Protein AF-A0A7W2D9T5-F1 (afdb_monomer_lite)

Secondary structure (DSSP, 8-state):
-----------B--HHHHHHHHHHHHHHHTT-HHHHTTTTTTT--HHHHHHHHTS--SB--HHHHHHHH-SSHHHHHHHHHHHHHHS---EEEEEES-EEEPTT-EEEESEEEEEES-EEEPTT-EEEEEEEEEESSEEEEPSS--EEEEEEEE-SEEEESSEEEESSEEEEEEEEEE-STT--EEEEEEEEEEEE-TTS--EEEEEEEEEEE-SS-HHHHHHHHT--TT-S-HHHHHHHHHTT-S---

Sequence (249 aa):
MDSLLWQWTDFPLETQRVKDAYDRTRATLVGDPLFIQDATDFGVTVEELDRRMGQPPARLDGGASWDWLDGPDQYRWAALQVLVDAYPPTDRYGLAGRVVVPGDSVRVVGADVRVYGDLVLEEQAVLFVLGGLKVTGALVGRPGYSMVAAREIECGDGATGGEVLALGGIRCPGTFYFGHNDHSARAASYDGGVLVDFERGNVFGRVDVRERVTDWDFAAAARVLGLPDDEGDLLGTYTAKLLGEGDEA

Structure (mmCIF, N/CA/C/O backbone):
data_AF-A0A7W2D9T5-F1
#
_entry.id   AF-A0A7W2D9T5-F1
#
loop_
_atom_site.group_PDB
_atom_site.id
_atom_site.type_symbol
_atom_site.label_atom_id
_atom_site.label_alt_id
_atom_site.label_comp_id
_atom_site.label_asym_id
_atom_site.label_entity_id
_atom_site.label_seq_id
_atom_site.pdbx_PDB_ins_code
_atom_site.Cartn_x
_atom_site.Cartn_y
_atom_site.Cartn_z
_atom_site.occupancy
_atom_site.B_iso_or_equiv
_atom_site.auth_seq_id
_atom_site.auth_comp_id
_atom_site.auth_asym_id
_atom_site.auth_atom_id
_atom_site.pdbx_PDB_model_num
ATOM 1 N N . MET A 1 1 ? -17.150 -14.058 -20.968 1.00 40.03 1 MET A N 1
ATOM 2 C CA . MET A 1 1 ? -16.660 -14.415 -19.625 1.00 40.03 1 MET A CA 1
ATOM 3 C C . MET A 1 1 ? -17.082 -13.256 -18.762 1.00 40.03 1 MET A C 1
ATOM 5 O O . MET A 1 1 ? -16.525 -12.181 -18.937 1.00 40.03 1 MET A O 1
ATOM 9 N N . ASP A 1 2 ? -18.161 -13.422 -18.004 1.00 31.91 2 ASP A N 1
ATOM 10 C CA . ASP A 1 2 ? -18.680 -12.344 -17.169 1.00 31.91 2 ASP A CA 1
ATOM 11 C C . ASP A 1 2 ? -17.573 -11.955 -16.197 1.00 31.91 2 ASP A C 1
ATOM 13 O O . ASP A 1 2 ? -17.116 -12.782 -15.402 1.00 31.91 2 ASP A O 1
ATOM 17 N N . SER A 1 3 ? -17.067 -10.729 -16.333 1.00 39.09 3 SER A N 1
ATOM 18 C CA . SER A 1 3 ? -16.221 -10.144 -15.314 1.00 39.09 3 SER A CA 1
ATOM 19 C C . SER A 1 3 ? -17.039 -10.209 -14.034 1.00 39.09 3 SER A C 1
ATOM 21 O O . SER A 1 3 ? -18.118 -9.623 -13.938 1.00 39.09 3 SER A O 1
ATOM 23 N N . LEU A 1 4 ? -16.556 -10.971 -13.054 1.00 42.91 4 LEU A N 1
ATOM 24 C CA . LEU A 1 4 ? -16.949 -10.779 -11.668 1.00 42.91 4 LEU A CA 1
ATOM 25 C C . LEU A 1 4 ? -16.459 -9.378 -11.303 1.00 42.91 4 LEU A C 1
ATOM 27 O O . LEU A 1 4 ? -15.380 -9.194 -10.748 1.00 42.91 4 LEU A O 1
ATOM 31 N N . LEU A 1 5 ? -17.232 -8.381 -11.736 1.00 55.00 5 LEU A N 1
ATOM 32 C CA . LEU A 1 5 ? -17.199 -7.030 -11.237 1.00 55.00 5 LEU A CA 1
ATOM 33 C C . LEU A 1 5 ? -17.362 -7.204 -9.739 1.00 55.00 5 LEU A C 1
ATOM 35 O O . LEU A 1 5 ? -18.393 -7.690 -9.272 1.00 55.00 5 LEU A O 1
ATOM 39 N N . TRP A 1 6 ? -16.287 -6.912 -9.019 1.00 60.94 6 TRP A N 1
ATOM 40 C CA . TRP A 1 6 ? -16.307 -6.672 -7.592 1.00 60.94 6 TRP A CA 1
ATOM 41 C C . TRP A 1 6 ? -17.669 -6.119 -7.176 1.00 60.94 6 TRP A C 1
ATOM 43 O O . TRP A 1 6 ? -18.131 -5.109 -7.716 1.00 60.94 6 TRP A O 1
ATOM 53 N N . GLN A 1 7 ? -18.329 -6.781 -6.233 1.00 55.31 7 GLN A N 1
ATOM 54 C CA . GLN A 1 7 ? -19.487 -6.179 -5.594 1.00 55.31 7 GLN A CA 1
ATOM 55 C C . GLN A 1 7 ? -18.952 -5.109 -4.648 1.00 55.31 7 GLN A C 1
ATOM 57 O O . GLN A 1 7 ? -18.672 -5.360 -3.481 1.00 55.31 7 GLN A O 1
ATOM 62 N N . TRP A 1 8 ? -18.706 -3.931 -5.219 1.00 65.88 8 TRP A N 1
ATOM 63 C CA . TRP A 1 8 ? -18.254 -2.749 -4.512 1.00 65.88 8 TRP A CA 1
ATOM 64 C C . TRP A 1 8 ? -19.394 -2.274 -3.619 1.00 65.88 8 TRP A C 1
ATOM 66 O O . TRP A 1 8 ? -20.343 -1.644 -4.083 1.00 65.88 8 TRP A O 1
ATOM 76 N N . THR A 1 9 ? -19.332 -2.621 -2.345 1.00 58.47 9 THR A N 1
ATOM 77 C CA . THR A 1 9 ? -20.209 -2.038 -1.337 1.00 58.47 9 THR A CA 1
ATOM 78 C C . THR A 1 9 ? -19.476 -0.904 -0.648 1.00 58.47 9 THR A C 1
ATOM 80 O O . THR A 1 9 ? -18.276 -1.013 -0.387 1.00 58.47 9 THR A O 1
ATOM 83 N N . ASP A 1 10 ? -20.203 0.156 -0.306 1.00 71.69 10 ASP A N 1
ATOM 84 C CA . ASP A 1 10 ? -19.730 1.119 0.683 1.00 71.69 10 ASP A CA 1
ATOM 85 C C . ASP A 1 10 ? -19.284 0.348 1.932 1.00 71.69 10 ASP A C 1
ATOM 87 O O . ASP A 1 10 ? -19.999 -0.543 2.397 1.00 71.69 10 ASP A O 1
ATOM 91 N N . PHE A 1 11 ? -18.093 0.650 2.452 1.00 84.25 11 PHE A N 1
ATOM 92 C CA . PHE A 1 11 ? -17.581 0.036 3.674 1.00 84.25 11 PHE A CA 1
ATOM 93 C C . PHE A 1 11 ? -17.892 0.966 4.855 1.00 84.25 11 PHE A C 1
ATOM 95 O O . PHE A 1 11 ? -17.152 1.932 5.082 1.00 84.25 11 PHE A O 1
ATOM 102 N N . PRO A 1 12 ? -19.013 0.760 5.573 1.00 89.19 12 PRO A N 1
ATOM 103 C CA . PRO A 1 12 ? -19.360 1.607 6.702 1.00 89.19 12 PRO A CA 1
ATOM 104 C C . PRO A 1 12 ? -18.350 1.407 7.830 1.00 89.19 12 PRO A C 1
ATOM 106 O O . PRO A 1 12 ? -17.994 0.279 8.171 1.00 89.19 12 PRO A O 1
ATOM 109 N N . LEU A 1 13 ? -17.928 2.511 8.443 1.00 91.75 13 LEU A N 1
ATOM 110 C CA . LEU A 1 13 ? -17.134 2.469 9.660 1.00 91.75 13 LEU A CA 1
ATOM 111 C C . LEU A 1 13 ? -18.031 2.698 10.875 1.00 91.75 13 LEU A C 1
ATOM 113 O O . LEU A 1 13 ? -18.611 3.766 11.070 1.00 91.75 13 LEU A O 1
ATOM 117 N N . GLU A 1 14 ? -18.094 1.699 11.745 1.00 94.88 14 GLU A N 1
ATOM 118 C CA . GLU A 1 14 ? -18.645 1.836 13.085 1.00 94.88 14 GLU A CA 1
ATOM 119 C C . GLU A 1 14 ? -17.649 2.597 13.974 1.00 94.88 14 GLU A C 1
ATOM 121 O O . GLU A 1 14 ? -16.645 2.045 14.427 1.00 94.88 14 GLU A O 1
ATOM 126 N N . THR A 1 15 ? -17.934 3.874 14.248 1.00 94.75 15 THR A N 1
ATOM 127 C CA . THR A 1 15 ? -17.056 4.764 15.029 1.00 94.75 15 THR A CA 1
ATOM 128 C C . THR A 1 15 ? -16.599 4.144 16.349 1.00 94.75 15 THR A C 1
ATOM 130 O O . THR A 1 15 ? -15.418 4.220 16.678 1.00 94.75 15 THR A O 1
ATOM 133 N N . GLN A 1 16 ? -17.509 3.522 17.108 1.00 96.62 16 GLN A N 1
ATOM 134 C CA . GLN A 1 16 ? -17.154 2.918 18.395 1.00 96.62 16 GLN A CA 1
ATOM 135 C C . GLN A 1 16 ? -16.208 1.728 18.217 1.00 96.62 16 GLN A C 1
ATOM 137 O O . GLN A 1 16 ? -15.234 1.607 18.946 1.00 96.62 16 GLN A O 1
ATOM 142 N N . ARG A 1 17 ? -16.442 0.901 17.197 1.00 97.50 17 ARG A N 1
ATOM 143 C CA . ARG A 1 17 ? -15.614 -0.268 16.899 1.00 97.50 17 ARG A CA 1
ATOM 144 C C . ARG A 1 17 ? -14.177 0.119 16.548 1.00 97.50 17 ARG A C 1
ATOM 146 O O . ARG A 1 17 ? -13.244 -0.538 17.002 1.00 97.50 17 ARG A O 1
ATOM 153 N N . VAL A 1 18 ? -14.003 1.193 15.773 1.00 97.38 18 VAL A N 1
ATOM 154 C CA . VAL A 1 18 ? -12.680 1.743 15.428 1.00 97.38 18 VAL A CA 1
ATOM 155 C C . VAL A 1 18 ? -11.982 2.313 16.666 1.00 97.38 18 VAL A C 1
ATOM 157 O O . VAL A 1 18 ? -10.803 2.044 16.868 1.00 97.38 18 VAL A O 1
ATOM 160 N N . LYS A 1 19 ? -12.706 3.031 17.535 1.00 97.62 19 LYS A N 1
ATOM 161 C CA . LYS A 1 19 ? -12.158 3.539 18.807 1.00 97.62 19 LYS A CA 1
ATOM 162 C C . LYS A 1 19 ? -11.706 2.415 19.731 1.00 97.62 19 LYS A C 1
ATOM 164 O O . LYS A 1 19 ? -10.578 2.441 20.204 1.00 97.62 19 LYS A O 1
ATOM 169 N N . ASP A 1 20 ? -12.544 1.398 19.915 1.00 98.25 20 ASP A N 1
ATOM 170 C CA . ASP A 1 20 ? -12.211 0.246 20.754 1.00 98.25 20 ASP A CA 1
ATOM 171 C C . ASP A 1 20 ? -10.978 -0.500 20.211 1.00 98.25 20 ASP A C 1
ATOM 173 O O . ASP A 1 20 ? -10.169 -1.011 20.985 1.00 98.25 20 ASP A O 1
ATOM 177 N N . ALA A 1 21 ? -10.827 -0.583 18.883 1.00 98.31 21 ALA A N 1
ATOM 178 C CA . ALA A 1 21 ? -9.644 -1.155 18.236 1.00 98.31 21 ALA A CA 1
ATOM 179 C C . ALA A 1 21 ? -8.396 -0.288 18.421 1.00 98.31 21 ALA A C 1
ATOM 181 O O . ALA A 1 21 ? -7.308 -0.809 18.686 1.00 98.31 21 ALA A O 1
ATOM 182 N N . TYR A 1 22 ? -8.544 1.034 18.343 1.00 98.31 22 TYR A N 1
ATOM 183 C CA . TYR A 1 22 ? -7.451 1.946 18.638 1.00 98.31 22 TYR A CA 1
ATOM 184 C C . TYR A 1 22 ? -6.989 1.810 20.088 1.00 98.31 22 TYR A C 1
ATOM 186 O O . TYR A 1 22 ? -5.804 1.609 20.320 1.00 98.31 22 TYR A O 1
ATOM 194 N N . ASP A 1 23 ? -7.905 1.787 21.056 1.00 98.12 23 ASP A N 1
ATOM 195 C CA . ASP A 1 23 ? -7.563 1.619 22.473 1.00 98.12 23 ASP A CA 1
ATOM 196 C C . ASP A 1 23 ? -6.773 0.324 22.735 1.00 98.12 23 ASP A C 1
ATOM 198 O O . ASP A 1 23 ? -5.835 0.314 23.538 1.00 98.12 23 ASP A O 1
ATOM 202 N N . ARG A 1 24 ? -7.096 -0.765 22.018 1.00 98.00 24 ARG A N 1
ATOM 203 C CA . ARG A 1 24 ? -6.349 -2.034 22.091 1.00 98.00 24 ARG A CA 1
ATOM 204 C C . ARG A 1 24 ? -4.955 -1.955 21.471 1.00 98.00 24 ARG A C 1
ATOM 206 O O . ARG A 1 24 ? -4.022 -2.553 22.002 1.00 98.00 24 ARG A O 1
ATOM 213 N N . THR A 1 25 ? -4.815 -1.263 20.343 1.00 97.25 25 THR A N 1
ATOM 214 C CA . THR A 1 25 ? -3.588 -1.274 19.524 1.00 97.25 25 THR A CA 1
ATOM 215 C C . THR A 1 25 ? -2.640 -0.117 19.823 1.00 97.25 25 THR A C 1
ATOM 217 O O . THR A 1 25 ? -1.445 -0.223 19.546 1.00 97.25 25 THR A O 1
ATOM 220 N N . ARG A 1 26 ? -3.128 0.964 20.442 1.00 97.31 26 ARG A N 1
ATOM 221 C CA . ARG A 1 26 ? -2.398 2.218 20.664 1.00 97.31 26 ARG A CA 1
ATOM 222 C C . ARG A 1 26 ? -1.041 2.010 21.319 1.00 97.31 26 ARG A C 1
ATOM 224 O O . ARG A 1 26 ? -0.058 2.573 20.855 1.00 97.31 26 ARG A O 1
ATOM 231 N N . ALA A 1 27 ? -0.976 1.221 22.392 1.00 96.31 27 ALA A N 1
ATOM 232 C CA . ALA A 1 27 ? 0.271 1.003 23.126 1.00 96.31 27 ALA A CA 1
ATOM 233 C C . ALA A 1 27 ? 1.352 0.339 22.256 1.00 96.31 27 ALA A C 1
ATOM 235 O O . ALA A 1 27 ? 2.528 0.665 22.390 1.00 96.31 27 ALA A O 1
ATOM 236 N N . THR A 1 28 ? 0.948 -0.559 21.355 1.00 95.12 28 THR A N 1
ATOM 237 C CA . THR A 1 28 ? 1.845 -1.176 20.375 1.00 95.12 28 THR A CA 1
ATOM 238 C C . THR A 1 28 ? 2.218 -0.182 19.281 1.00 95.12 28 THR A C 1
ATOM 240 O O . THR A 1 28 ? 3.400 -0.023 19.012 1.00 95.12 28 THR A O 1
ATOM 243 N N . LEU A 1 29 ? 1.240 0.538 18.719 1.00 95.06 29 LEU A N 1
ATOM 244 C CA . LEU A 1 29 ? 1.443 1.521 17.648 1.00 95.06 29 LEU A CA 1
ATOM 245 C C . LEU A 1 29 ? 2.476 2.592 18.008 1.00 95.06 29 LEU A C 1
ATOM 247 O O . LEU A 1 29 ? 3.418 2.819 17.259 1.00 95.06 29 LEU A O 1
ATOM 251 N N . VAL A 1 30 ? 2.339 3.227 19.175 1.00 95.62 30 VAL A N 1
ATOM 252 C CA . VAL A 1 30 ? 3.233 4.332 19.577 1.00 95.62 30 VAL A CA 1
ATOM 253 C C . VAL A 1 30 ? 4.645 3.872 19.948 1.00 95.62 30 VAL A C 1
ATOM 255 O O . VAL A 1 30 ? 5.524 4.706 20.144 1.00 95.62 30 VAL A O 1
ATOM 258 N N . GLY A 1 31 ? 4.856 2.563 20.095 1.00 94.38 31 GLY A N 1
ATOM 259 C CA . GLY A 1 31 ? 6.169 1.959 20.309 1.00 94.38 31 GLY A CA 1
ATOM 260 C C . GLY A 1 31 ? 6.722 1.250 19.074 1.00 94.38 31 GLY A C 1
ATOM 261 O O . GLY A 1 31 ? 7.838 0.735 19.142 1.00 94.38 31 GLY A O 1
ATOM 262 N N . ASP A 1 32 ? 5.962 1.186 17.978 1.00 94.81 32 ASP A N 1
ATOM 263 C CA . ASP A 1 32 ? 6.359 0.452 16.783 1.00 94.81 32 ASP A CA 1
ATOM 264 C C . ASP A 1 32 ? 7.430 1.238 16.012 1.00 94.81 32 ASP A C 1
ATOM 266 O O . ASP A 1 32 ? 7.187 2.400 15.668 1.00 94.81 32 ASP A O 1
ATOM 270 N N . PRO A 1 33 ? 8.599 0.639 15.707 1.00 92.94 33 PRO A N 1
ATOM 271 C CA . PRO A 1 33 ? 9.626 1.273 14.886 1.00 92.94 33 PRO A CA 1
ATOM 272 C C . PRO A 1 33 ? 9.095 1.811 13.558 1.00 92.94 33 PRO A C 1
ATOM 274 O O . PRO A 1 33 ? 9.508 2.889 13.150 1.00 92.94 33 PRO A O 1
ATOM 277 N N . LEU A 1 34 ? 8.148 1.124 12.914 1.00 91.88 34 LEU A N 1
ATOM 278 C CA . LEU A 1 34 ? 7.550 1.596 11.669 1.00 91.88 34 LEU A CA 1
ATOM 279 C C . LEU A 1 34 ? 6.696 2.845 11.869 1.00 91.88 34 LEU A C 1
ATOM 281 O O . LEU A 1 34 ? 6.491 3.575 10.913 1.00 91.88 34 LEU A O 1
ATOM 285 N N . PHE A 1 35 ? 6.195 3.126 13.065 1.00 92.06 35 PHE A N 1
ATOM 286 C CA . PHE A 1 35 ? 5.464 4.365 13.311 1.00 92.06 35 PHE A CA 1
ATOM 287 C C . PHE A 1 35 ? 6.385 5.508 13.753 1.00 92.06 35 PHE A C 1
ATOM 289 O O . PHE A 1 35 ? 6.166 6.652 13.370 1.00 92.06 35 PHE A O 1
ATOM 296 N N . ILE A 1 36 ? 7.394 5.211 14.578 1.00 90.38 36 ILE A N 1
ATOM 297 C CA . ILE A 1 36 ? 8.207 6.239 15.252 1.00 90.38 36 ILE A CA 1
ATOM 298 C C . ILE A 1 36 ? 9.517 6.574 14.540 1.00 90.38 36 ILE A C 1
ATOM 300 O O . ILE A 1 36 ? 10.069 7.652 14.770 1.00 90.38 36 ILE A O 1
ATOM 304 N N . GLN A 1 37 ? 10.057 5.656 13.732 1.00 83.50 37 GLN A N 1
ATOM 305 C CA . GLN A 1 37 ? 11.205 5.962 12.881 1.00 83.50 37 GLN A CA 1
ATOM 306 C C . GLN A 1 37 ? 10.811 7.129 11.986 1.00 83.50 37 GLN A C 1
ATOM 308 O O . GLN A 1 37 ? 9.676 7.148 11.538 1.00 83.50 37 GLN A O 1
ATOM 313 N N . ASP A 1 38 ? 11.706 8.110 11.819 1.00 83.69 38 ASP A N 1
ATOM 314 C CA . ASP A 1 38 ? 11.514 9.345 11.034 1.00 83.69 38 ASP A CA 1
ATOM 315 C C . ASP A 1 38 ? 10.287 10.219 11.375 1.00 83.69 38 ASP A C 1
ATOM 317 O O . ASP A 1 38 ? 10.138 11.307 10.823 1.00 83.69 38 ASP A O 1
ATOM 321 N N . ALA A 1 39 ? 9.473 9.840 12.366 1.00 85.12 39 ALA A N 1
ATOM 322 C CA . ALA A 1 39 ? 8.262 10.557 12.760 1.00 85.12 39 ALA A CA 1
ATOM 323 C C . ALA A 1 39 ? 8.501 12.058 12.994 1.00 85.12 39 ALA A C 1
ATOM 325 O O . ALA A 1 39 ? 7.745 12.895 12.505 1.00 85.12 39 ALA A O 1
ATOM 326 N N . THR A 1 40 ? 9.586 12.414 13.689 1.00 85.12 40 THR A N 1
ATOM 327 C CA . THR A 1 40 ? 9.955 13.815 13.946 1.00 85.12 40 THR A CA 1
ATOM 328 C C . THR A 1 40 ? 10.246 14.589 12.659 1.00 85.12 40 THR A C 1
ATOM 330 O O . THR A 1 40 ? 9.854 15.750 12.555 1.00 85.12 40 THR A O 1
ATOM 333 N N . ASP A 1 41 ? 10.895 13.955 11.680 1.00 86.19 41 ASP A N 1
ATOM 334 C CA . ASP A 1 41 ? 11.282 14.589 10.414 1.00 86.19 41 ASP A CA 1
ATOM 335 C C . ASP A 1 41 ? 10.050 14.907 9.554 1.00 86.19 41 ASP A C 1
ATOM 337 O O . ASP A 1 41 ? 10.039 15.890 8.812 1.00 86.19 41 ASP A O 1
ATOM 341 N N . PHE A 1 42 ? 8.979 14.128 9.729 1.00 85.94 42 PHE A N 1
ATOM 342 C CA . PHE A 1 42 ? 7.699 14.298 9.040 1.00 85.94 42 PHE A CA 1
ATOM 343 C C . PHE A 1 42 ? 6.612 14.978 9.890 1.00 85.94 42 PHE A C 1
ATOM 345 O O . PHE A 1 42 ? 5.468 15.093 9.452 1.00 85.94 42 PHE A O 1
ATOM 352 N N . GLY A 1 43 ? 6.936 15.452 11.099 1.00 90.06 43 GLY A N 1
ATOM 353 C CA . GLY A 1 43 ? 5.968 16.111 11.985 1.00 90.06 43 GLY A CA 1
ATOM 354 C C . GLY A 1 43 ? 4.857 15.186 12.500 1.00 90.06 43 GLY A C 1
ATOM 355 O O . GLY A 1 43 ? 3.763 15.648 12.831 1.00 90.06 43 GLY A O 1
ATOM 356 N N . VAL A 1 44 ? 5.117 13.880 12.557 1.00 92.31 44 VAL A N 1
ATOM 357 C CA . VAL A 1 44 ? 4.210 12.883 13.128 1.00 92.31 44 VAL A CA 1
ATOM 358 C C . VAL A 1 44 ? 4.260 12.958 14.650 1.00 92.31 44 VAL A C 1
ATOM 360 O O . VAL A 1 44 ? 5.336 12.912 15.249 1.00 92.31 44 VAL A O 1
ATOM 363 N N . THR A 1 45 ? 3.094 13.045 15.294 1.00 95.19 45 THR A N 1
ATOM 364 C CA . THR A 1 45 ? 2.990 13.062 16.758 1.00 95.19 45 THR A CA 1
ATOM 365 C C . THR A 1 45 ? 1.935 12.088 17.266 1.00 95.19 45 THR A C 1
ATOM 367 O O . THR A 1 45 ? 0.973 11.739 16.576 1.00 95.19 45 THR A O 1
ATOM 370 N N . VAL A 1 46 ? 2.109 11.645 18.512 1.00 95.75 46 VAL A N 1
ATOM 371 C CA . VAL A 1 46 ? 1.137 10.771 19.179 1.00 95.75 46 VAL A CA 1
ATOM 372 C C . VAL A 1 46 ? -0.164 11.524 19.452 1.00 95.75 46 VAL A C 1
ATOM 374 O O . VAL A 1 46 ? -1.233 10.940 19.310 1.00 95.75 46 VAL A O 1
ATOM 377 N N . GLU A 1 47 ? -0.099 12.818 19.778 1.00 96.50 47 GLU A N 1
ATOM 378 C CA . GLU A 1 47 ? -1.295 13.635 20.008 1.00 96.50 47 GLU A CA 1
ATOM 379 C C . GLU A 1 47 ? -2.169 13.745 18.753 1.00 96.50 47 GLU A C 1
ATOM 381 O O . GLU A 1 47 ? -3.398 13.710 18.836 1.00 96.50 47 GLU A O 1
ATOM 386 N N . GLU A 1 48 ? -1.547 13.866 17.581 1.00 96.25 48 GLU A N 1
ATOM 387 C CA . GLU A 1 48 ? -2.265 13.953 16.313 1.00 96.25 48 GLU A CA 1
ATOM 388 C C . GLU A 1 48 ? -2.834 12.592 15.891 1.00 96.25 48 GLU A C 1
ATOM 390 O O . GLU A 1 48 ? -3.975 12.521 15.421 1.00 96.25 48 GLU A O 1
ATOM 395 N N . LEU A 1 49 ? -2.101 11.501 16.146 1.00 96.38 49 LEU A N 1
ATOM 396 C CA . LEU A 1 49 ? -2.638 10.146 16.015 1.00 96.38 49 LEU A CA 1
ATOM 397 C C . LEU A 1 49 ? -3.875 9.956 16.912 1.00 96.38 49 LEU A C 1
ATOM 399 O O . LEU A 1 49 ? -4.918 9.517 16.423 1.00 96.38 49 LEU A O 1
ATOM 403 N N . ASP A 1 50 ? -3.784 10.328 18.194 1.00 97.38 50 ASP A N 1
ATOM 404 C CA . ASP A 1 50 ? -4.885 10.252 19.164 1.00 97.38 50 ASP A CA 1
ATOM 405 C C . ASP A 1 50 ? -6.112 11.037 18.681 1.00 97.38 50 ASP A C 1
ATOM 407 O O . ASP A 1 50 ? -7.242 10.536 18.706 1.00 97.38 50 ASP A O 1
ATOM 411 N N . ARG A 1 51 ? -5.897 12.270 18.203 1.00 96.50 51 ARG A N 1
ATOM 412 C CA . ARG A 1 51 ? -6.963 13.136 17.683 1.00 96.50 51 ARG A CA 1
ATOM 413 C C . ARG A 1 51 ? -7.694 12.476 16.516 1.00 96.50 51 ARG A C 1
ATOM 415 O O . ARG A 1 51 ? -8.927 12.463 16.502 1.00 96.50 51 ARG A O 1
ATOM 422 N N . ARG A 1 52 ? -6.945 11.934 15.553 1.00 95.62 52 ARG A N 1
ATOM 423 C CA . ARG A 1 52 ? -7.495 11.283 14.355 1.00 95.62 52 ARG A CA 1
ATOM 424 C C . ARG A 1 52 ? -8.253 10.016 14.715 1.00 95.62 52 ARG A C 1
ATOM 426 O O . ARG A 1 52 ? -9.416 9.873 14.342 1.00 95.62 52 ARG A O 1
ATOM 433 N N . MET A 1 53 ? -7.644 9.114 15.479 1.00 95.81 53 MET A N 1
ATOM 434 C CA . MET A 1 53 ? -8.275 7.839 15.842 1.00 95.81 53 MET A CA 1
ATOM 435 C C . MET A 1 53 ? -9.457 8.020 16.808 1.00 95.81 53 MET A C 1
ATOM 437 O O . MET A 1 53 ? -10.378 7.204 16.826 1.00 95.81 53 MET A O 1
ATOM 441 N N . GLY A 1 54 ? -9.502 9.133 17.546 1.00 94.38 54 GLY A N 1
ATOM 442 C CA . GLY A 1 54 ? -10.655 9.543 18.350 1.00 94.38 54 GLY A CA 1
ATOM 443 C C . GLY A 1 54 ? -11.849 10.077 17.542 1.00 94.38 54 GLY A C 1
ATOM 444 O O . GLY A 1 54 ? -12.939 10.245 18.106 1.00 94.38 54 GLY A O 1
ATOM 445 N N . GLN A 1 55 ? -11.683 10.342 16.243 1.00 94.88 55 GLN A N 1
ATOM 446 C CA . GLN A 1 55 ? -12.713 10.908 15.363 1.00 94.88 55 GLN A CA 1
ATOM 447 C C . GLN A 1 55 ? -12.719 10.240 13.972 1.00 94.88 55 GLN A C 1
ATOM 449 O O . GLN A 1 55 ? -12.587 10.934 12.964 1.00 94.88 55 GLN A O 1
ATOM 454 N N . PRO A 1 56 ? -12.878 8.905 13.881 1.00 94.94 56 PRO A N 1
ATOM 455 C CA . PRO A 1 56 ? -12.924 8.240 12.587 1.00 94.94 56 PRO A CA 1
ATOM 456 C C . PRO A 1 56 ? -14.190 8.653 11.821 1.00 94.94 56 PRO A C 1
ATOM 458 O O . PRO A 1 56 ? -15.252 8.826 12.439 1.00 94.94 56 PRO A O 1
ATOM 461 N N . PRO A 1 57 ? -14.117 8.787 10.486 1.00 93.94 57 PRO A N 1
ATOM 462 C CA . PRO A 1 57 ? -15.280 9.107 9.675 1.00 93.94 57 PRO A CA 1
ATOM 463 C C . PRO A 1 57 ? -16.280 7.946 9.701 1.00 93.94 57 PRO A C 1
ATOM 465 O O . PRO A 1 57 ? -15.937 6.808 10.009 1.00 93.94 57 PRO A O 1
ATOM 468 N N . ALA A 1 58 ? -17.535 8.211 9.335 1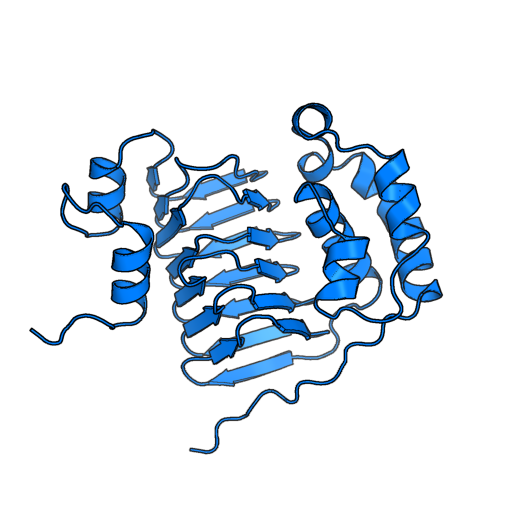.00 91.38 58 ALA A N 1
ATOM 469 C CA . ALA A 1 58 ? -18.562 7.165 9.235 1.00 91.38 58 ALA A CA 1
ATOM 470 C C . ALA A 1 58 ? -18.349 6.215 8.036 1.00 91.38 58 ALA A C 1
ATOM 472 O O . ALA A 1 58 ? -19.018 5.189 7.918 1.00 91.38 58 ALA A O 1
ATOM 473 N N . ARG A 1 59 ? -17.461 6.588 7.110 1.00 88.38 59 ARG A N 1
ATOM 474 C CA . ARG A 1 59 ? -17.179 5.897 5.849 1.00 88.38 59 ARG A CA 1
ATOM 475 C C . ARG A 1 59 ? -15.766 6.237 5.379 1.00 88.38 59 ARG A C 1
ATOM 477 O O . ARG A 1 59 ? -15.277 7.326 5.669 1.00 88.38 59 ARG A O 1
ATOM 484 N N . LEU A 1 60 ? -15.158 5.332 4.622 1.00 85.50 60 LEU A N 1
ATOM 485 C CA . LEU A 1 60 ? -13.920 5.588 3.885 1.00 85.50 60 LEU A CA 1
ATOM 486 C C . LEU A 1 60 ? -14.260 5.801 2.413 1.00 85.50 60 LEU A C 1
ATOM 488 O O . LEU A 1 60 ? -14.272 4.860 1.625 1.00 85.50 60 LEU A O 1
ATOM 492 N N . ASP A 1 61 ? -14.594 7.042 2.074 1.00 82.56 61 ASP A N 1
ATOM 493 C CA . ASP A 1 61 ? -14.657 7.531 0.697 1.00 82.56 61 ASP A CA 1
ATOM 494 C C . ASP A 1 61 ? -13.538 8.552 0.455 1.00 82.56 61 ASP A C 1
ATOM 496 O O . ASP A 1 61 ? -12.852 8.926 1.402 1.00 82.56 61 ASP A O 1
ATOM 500 N N . GLY A 1 62 ? -13.338 8.980 -0.799 1.00 77.31 62 GLY A N 1
ATOM 501 C CA . GLY A 1 62 ? -12.228 9.856 -1.202 1.00 77.31 62 GLY A CA 1
ATOM 502 C C . GLY A 1 62 ? -11.993 11.029 -0.254 1.00 77.31 62 GLY A C 1
ATOM 503 O O . GLY A 1 62 ? -10.926 11.140 0.338 1.00 77.31 62 GLY A O 1
ATOM 504 N N . GLY A 1 63 ? -13.003 11.878 -0.058 1.00 84.62 63 GLY A N 1
ATOM 505 C CA . GLY A 1 63 ? -12.870 13.046 0.816 1.00 84.62 63 GLY A CA 1
ATOM 506 C C . GLY A 1 63 ? -12.639 12.662 2.277 1.00 84.62 63 GLY A C 1
ATOM 507 O O . GLY A 1 63 ? -11.688 13.132 2.896 1.00 84.62 63 GLY A O 1
ATOM 508 N N . ALA A 1 64 ? -13.459 11.758 2.820 1.00 87.62 64 ALA A N 1
ATOM 509 C CA . ALA A 1 64 ? -13.388 11.417 4.237 1.00 87.62 64 ALA A CA 1
ATOM 510 C C . ALA A 1 64 ? -12.101 10.669 4.618 1.00 87.62 64 ALA A C 1
ATOM 512 O O . ALA A 1 64 ? -11.601 10.848 5.730 1.00 87.62 64 ALA A O 1
ATOM 513 N N . SER A 1 65 ? -11.554 9.834 3.725 1.00 87.06 65 SER A N 1
ATOM 514 C CA . SER A 1 65 ? -10.284 9.148 3.973 1.00 87.06 65 SER A CA 1
ATOM 515 C C . SER A 1 65 ? -9.127 10.132 4.022 1.00 87.06 65 SER A C 1
ATOM 517 O O . SER A 1 65 ? -8.266 9.997 4.887 1.00 87.06 65 SER A O 1
ATOM 519 N N . TRP A 1 66 ? -9.126 11.127 3.133 1.00 88.75 66 TRP A N 1
ATOM 520 C CA . TRP A 1 66 ? -8.084 12.143 3.112 1.00 88.75 66 TRP A CA 1
ATOM 521 C C . TRP A 1 66 ? -8.195 13.077 4.304 1.00 88.75 66 TRP A C 1
ATOM 523 O O . TRP A 1 66 ? -7.235 13.188 5.049 1.00 88.75 66 TRP A O 1
ATOM 533 N N . ASP A 1 67 ? -9.375 13.617 4.601 1.00 91.12 67 ASP A N 1
ATOM 534 C CA . ASP A 1 67 ? -9.573 14.464 5.785 1.00 91.12 67 ASP A CA 1
ATOM 535 C C . ASP A 1 67 ? -9.148 13.766 7.092 1.00 91.12 67 ASP A C 1
ATOM 537 O O . ASP A 1 67 ? -8.669 14.402 8.035 1.00 91.12 67 ASP A O 1
ATOM 541 N N . TRP A 1 68 ? -9.312 12.440 7.159 1.00 93.38 68 TRP A N 1
ATOM 542 C CA . TRP A 1 68 ? -8.922 11.647 8.319 1.00 93.38 68 TRP A CA 1
ATOM 543 C C . TRP A 1 68 ? -7.425 11.305 8.348 1.00 93.38 68 TRP A C 1
ATOM 545 O O . TRP A 1 68 ? -6.781 11.383 9.402 1.00 93.38 68 TRP A O 1
ATOM 555 N N . LEU A 1 69 ? -6.862 10.916 7.203 1.00 91.62 69 LEU A N 1
ATOM 556 C CA . LEU A 1 69 ? -5.537 10.302 7.089 1.00 91.62 69 LEU A CA 1
ATOM 557 C C . LEU A 1 69 ? -4.521 11.153 6.317 1.00 91.62 69 LEU A C 1
ATOM 559 O O . LEU A 1 69 ? -3.476 10.631 5.943 1.00 91.62 69 LEU A O 1
ATOM 563 N N . ASP A 1 70 ? -4.792 12.443 6.110 1.00 90.00 70 ASP A N 1
ATOM 564 C CA . ASP A 1 70 ? -3.904 13.388 5.419 1.00 90.00 70 ASP A CA 1
ATOM 565 C C . ASP A 1 70 ? -2.511 13.485 6.065 1.00 90.00 70 ASP A C 1
ATOM 567 O O . ASP A 1 70 ? -2.346 13.263 7.268 1.00 90.00 70 ASP A O 1
ATOM 571 N N . GLY A 1 71 ? -1.506 13.872 5.288 1.00 89.62 71 GLY A N 1
ATOM 572 C CA . GLY A 1 71 ? -0.146 14.087 5.771 1.00 89.62 71 GLY A CA 1
ATOM 573 C C . GLY A 1 71 ? 0.730 12.836 5.653 1.00 89.62 71 GLY A C 1
ATOM 574 O O . GLY A 1 71 ? 0.629 12.140 4.643 1.00 89.62 71 GLY A O 1
ATOM 575 N N . PRO A 1 72 ? 1.611 12.551 6.627 1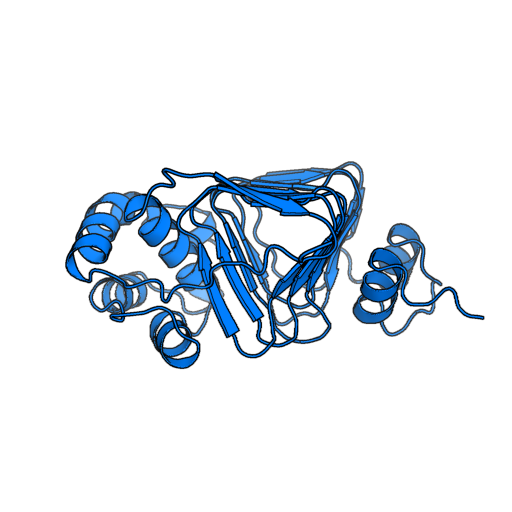.00 91.81 72 PRO A N 1
ATOM 576 C CA . PRO A 1 72 ? 2.583 11.460 6.531 1.00 91.81 72 PRO A CA 1
ATOM 577 C C . PRO A 1 72 ? 1.961 10.053 6.489 1.00 91.81 72 PRO A C 1
ATOM 579 O O . PRO A 1 72 ? 0.899 9.799 7.069 1.00 91.81 72 PRO A O 1
ATOM 582 N N . ASP A 1 73 ? 2.644 9.116 5.831 1.00 92.44 73 ASP A N 1
ATOM 583 C CA . ASP A 1 73 ? 2.173 7.743 5.613 1.00 92.44 73 ASP A CA 1
ATOM 584 C C . ASP A 1 73 ? 2.047 6.931 6.914 1.00 92.44 73 ASP A C 1
ATOM 586 O O . ASP A 1 73 ? 1.244 6.000 6.988 1.00 92.44 73 ASP A O 1
ATOM 590 N N . GLN A 1 74 ? 2.756 7.324 7.978 1.00 94.62 74 GLN A N 1
ATOM 591 C CA . GLN A 1 74 ? 2.658 6.732 9.315 1.00 94.62 74 GLN A CA 1
ATOM 592 C C . GLN A 1 74 ? 1.212 6.757 9.837 1.00 94.62 74 GLN A C 1
ATOM 594 O O . GLN A 1 74 ? 0.773 5.791 10.465 1.00 94.62 74 GLN A O 1
ATOM 599 N N . TYR A 1 75 ? 0.436 7.815 9.555 1.00 95.81 75 TYR A N 1
ATOM 600 C CA . TYR A 1 75 ? -0.975 7.868 9.958 1.00 95.81 75 TYR A CA 1
ATOM 601 C C . TYR A 1 75 ? -1.839 6.887 9.161 1.00 95.81 75 TYR A C 1
ATOM 603 O O . TYR A 1 75 ? -2.720 6.250 9.742 1.00 95.81 75 TYR A O 1
ATOM 611 N N . ARG A 1 76 ? -1.574 6.718 7.859 1.00 95.69 76 ARG A N 1
ATOM 612 C CA . ARG A 1 76 ? -2.269 5.739 7.005 1.00 95.69 76 ARG A CA 1
ATOM 613 C C . ARG A 1 76 ? -1.913 4.304 7.396 1.00 95.69 76 ARG A C 1
ATOM 615 O O . ARG A 1 76 ? -2.803 3.458 7.481 1.00 95.69 76 ARG A O 1
ATOM 622 N N . TRP A 1 77 ? -0.650 4.043 7.728 1.00 96.44 77 TRP A N 1
ATOM 623 C CA . TRP A 1 77 ? -0.194 2.750 8.241 1.00 96.44 77 TRP A CA 1
ATOM 624 C C . TRP A 1 77 ? -0.806 2.429 9.615 1.00 96.44 77 TRP A C 1
ATOM 626 O O . TRP A 1 77 ? -1.338 1.336 9.818 1.00 96.44 77 TRP A O 1
ATOM 636 N N . ALA A 1 78 ? -0.842 3.399 10.534 1.00 97.00 78 ALA A N 1
ATOM 637 C CA . ALA A 1 78 ? -1.500 3.225 11.828 1.00 97.00 78 ALA A CA 1
ATOM 638 C C . ALA A 1 78 ? -3.012 2.988 11.673 1.00 97.00 78 ALA A C 1
ATOM 640 O O . ALA A 1 78 ? -3.575 2.116 12.337 1.00 97.00 78 ALA A O 1
ATOM 641 N N . ALA A 1 79 ? -3.672 3.713 10.762 1.00 96.81 79 ALA A N 1
ATOM 642 C CA . ALA A 1 79 ? -5.081 3.497 10.444 1.00 96.81 79 ALA A CA 1
ATOM 643 C C . ALA A 1 79 ? -5.333 2.086 9.914 1.00 96.81 79 ALA A C 1
ATOM 645 O O . ALA A 1 79 ? -6.280 1.437 10.353 1.00 96.81 79 ALA A O 1
ATOM 646 N N . LEU A 1 80 ? -4.472 1.583 9.025 1.00 97.38 80 LEU A N 1
ATOM 647 C CA . LEU A 1 80 ? -4.543 0.206 8.547 1.00 97.38 80 LEU A CA 1
ATOM 648 C C . LEU A 1 80 ? -4.484 -0.787 9.718 1.00 97.38 80 LEU A C 1
ATOM 650 O O . LEU A 1 80 ? -5.309 -1.696 9.772 1.00 97.38 80 LEU A O 1
ATOM 654 N N . GLN A 1 81 ? -3.589 -0.591 10.691 1.00 97.56 81 GLN A N 1
ATOM 655 C CA . GLN A 1 81 ? -3.506 -1.465 11.867 1.00 97.56 81 GLN A CA 1
ATOM 656 C C . GLN A 1 81 ? -4.794 -1.454 12.695 1.00 97.56 81 GLN A C 1
ATOM 658 O O . GLN A 1 81 ? -5.304 -2.517 13.057 1.00 97.56 81 GLN A O 1
ATOM 663 N N . VAL A 1 82 ? -5.349 -0.267 12.949 1.00 98.00 82 VAL A N 1
ATOM 664 C CA . VAL A 1 82 ? -6.618 -0.113 13.674 1.00 98.00 82 VAL A CA 1
ATOM 665 C C . VAL A 1 82 ? -7.771 -0.756 12.904 1.00 98.00 82 VAL A C 1
ATOM 667 O O . VAL A 1 82 ? -8.597 -1.446 13.497 1.00 98.00 82 VAL A O 1
ATOM 670 N N . LEU A 1 83 ? -7.838 -0.564 11.585 1.00 97.00 83 LEU A N 1
ATOM 671 C CA . LEU A 1 83 ? -8.902 -1.111 10.745 1.00 97.00 83 LEU A CA 1
ATOM 672 C C . LEU A 1 83 ? -8.833 -2.640 10.655 1.00 97.00 83 LEU A C 1
ATOM 674 O O . LEU A 1 83 ? -9.878 -3.283 10.714 1.00 97.00 83 LEU A O 1
ATOM 678 N N . VAL A 1 84 ? -7.637 -3.230 10.569 1.00 96.75 84 VAL A N 1
ATOM 679 C CA . VAL A 1 84 ? -7.456 -4.693 10.581 1.00 96.75 84 VAL A CA 1
ATOM 680 C C . VAL A 1 84 ? -7.858 -5.297 11.931 1.00 96.75 84 VAL A C 1
ATOM 682 O O . VAL A 1 84 ? -8.491 -6.352 11.957 1.00 96.75 84 VAL A O 1
ATOM 685 N N . ASP A 1 85 ? -7.547 -4.634 13.051 1.00 97.44 85 ASP A N 1
ATOM 686 C CA . ASP A 1 85 ? -7.995 -5.076 14.382 1.00 97.44 85 ASP A CA 1
ATOM 687 C C . ASP A 1 85 ? -9.513 -4.904 14.568 1.00 97.44 85 ASP A C 1
ATOM 689 O O . ASP A 1 85 ? -10.189 -5.780 15.112 1.00 97.44 85 ASP A O 1
ATOM 693 N N . ALA A 1 86 ? -10.077 -3.797 14.076 1.00 97.12 86 ALA A N 1
ATOM 694 C CA . ALA A 1 86 ? -11.510 -3.543 14.127 1.00 97.12 86 ALA A CA 1
ATOM 695 C C . ALA A 1 86 ? -12.290 -4.554 13.277 1.00 97.12 86 ALA A C 1
ATOM 697 O O . ALA A 1 86 ? -13.306 -5.083 13.732 1.00 97.12 86 ALA A O 1
ATOM 698 N N . TYR A 1 87 ? -11.828 -4.846 12.064 1.00 95.69 87 TYR A N 1
ATOM 699 C CA . TYR A 1 87 ? -12.529 -5.646 11.059 1.00 95.69 87 TYR A CA 1
ATOM 700 C C . TYR A 1 87 ? -11.644 -6.806 10.583 1.00 95.69 87 TYR A C 1
ATOM 702 O O . TYR A 1 87 ? -11.170 -6.794 9.443 1.00 95.69 87 TYR A O 1
ATOM 710 N N . PRO A 1 88 ? -11.419 -7.821 11.437 1.00 93.56 88 PRO A N 1
ATOM 711 C CA . PRO A 1 88 ? -10.622 -8.974 11.050 1.00 93.56 88 PRO A CA 1
ATOM 712 C C . PRO A 1 88 ? -11.268 -9.677 9.846 1.00 93.56 88 PRO A C 1
ATOM 714 O O . PRO A 1 88 ? -12.494 -9.835 9.827 1.00 93.56 88 PRO A O 1
ATOM 717 N N . PRO A 1 89 ? -10.476 -10.115 8.851 1.00 90.31 89 PRO A N 1
ATOM 718 C CA . PRO A 1 89 ? -11.011 -10.744 7.652 1.00 90.31 89 PRO A CA 1
ATOM 719 C C . PRO A 1 89 ? -11.702 -12.065 8.008 1.00 90.31 89 PRO A C 1
ATOM 721 O O . PRO A 1 89 ? -11.110 -12.938 8.646 1.00 90.31 89 PRO A O 1
ATOM 724 N N . THR A 1 90 ? -12.955 -12.221 7.582 1.00 88.00 90 THR A N 1
ATOM 725 C CA . THR A 1 90 ? -13.734 -13.461 7.766 1.00 88.00 90 THR A CA 1
ATOM 726 C C . THR A 1 90 ? -13.922 -14.245 6.477 1.00 88.00 90 THR A C 1
ATOM 728 O O . THR A 1 90 ? -14.223 -15.436 6.519 1.00 88.00 90 THR A O 1
ATOM 731 N N . ASP A 1 91 ? -13.714 -13.587 5.339 1.00 92.25 91 ASP A N 1
ATOM 732 C CA . ASP A 1 91 ? -14.016 -14.107 4.014 1.00 92.25 91 ASP A CA 1
ATOM 733 C C . ASP A 1 91 ? -12.797 -14.057 3.092 1.00 92.25 91 ASP A C 1
ATOM 735 O O . ASP A 1 91 ? -11.755 -13.473 3.407 1.00 92.25 91 ASP A O 1
ATOM 739 N N . ARG A 1 92 ? -12.944 -14.678 1.919 1.00 94.06 92 ARG A N 1
ATOM 740 C CA . ARG A 1 92 ? -11.950 -14.654 0.848 1.00 94.06 92 ARG A CA 1
ATOM 741 C C . ARG A 1 92 ? -12.610 -14.436 -0.505 1.00 94.06 92 ARG A C 1
ATOM 743 O O . ARG A 1 92 ? -13.516 -15.179 -0.878 1.00 94.06 92 ARG A O 1
ATOM 750 N N . TYR A 1 93 ? -12.061 -13.507 -1.280 1.00 91.88 93 TYR A N 1
ATOM 751 C CA . TYR A 1 93 ? -12.466 -13.235 -2.656 1.00 91.88 93 TYR A CA 1
ATOM 752 C C . TYR A 1 93 ? -11.404 -13.693 -3.654 1.00 91.88 93 TYR A C 1
ATOM 754 O O . TYR A 1 93 ? -10.204 -13.515 -3.447 1.00 91.88 93 TYR A O 1
ATOM 762 N N . GLY A 1 94 ? -11.861 -14.297 -4.749 1.00 94.25 94 GLY A N 1
ATOM 763 C CA . GLY A 1 94 ? -11.034 -14.672 -5.889 1.00 94.25 94 GLY A CA 1
ATOM 764 C C . GLY A 1 94 ? -11.477 -13.912 -7.131 1.00 94.25 94 GLY A C 1
ATOM 765 O O . GLY A 1 94 ? -12.654 -13.951 -7.483 1.00 94.25 94 GLY A O 1
ATOM 766 N N . LEU A 1 95 ? -10.538 -13.249 -7.795 1.00 94.06 95 LEU A N 1
ATOM 767 C CA . LEU A 1 95 ? -10.775 -12.429 -8.980 1.00 94.06 95 LEU A CA 1
ATOM 768 C C . LEU A 1 95 ? -9.859 -12.911 -10.097 1.00 94.06 95 LEU A C 1
ATOM 770 O O . LEU A 1 95 ? -8.688 -13.179 -9.850 1.00 94.06 95 LEU A O 1
ATOM 774 N N . ALA A 1 96 ? -10.382 -13.065 -11.308 1.00 94.94 96 ALA A N 1
ATOM 775 C CA . ALA A 1 96 ? -9.634 -13.623 -12.430 1.00 94.94 96 ALA A CA 1
ATOM 776 C C . ALA A 1 96 ? -9.300 -12.557 -13.477 1.00 94.94 96 ALA A C 1
ATOM 778 O O . ALA A 1 96 ? -10.144 -11.721 -13.797 1.00 94.94 96 ALA A O 1
ATOM 779 N N . GLY A 1 97 ? -8.100 -12.653 -14.053 1.00 95.06 97 GLY A N 1
ATOM 780 C CA . GLY A 1 97 ? -7.614 -11.736 -15.081 1.00 95.06 97 GLY A CA 1
ATOM 781 C C . GLY A 1 97 ? -7.089 -10.421 -14.509 1.00 95.06 97 GLY A C 1
ATOM 782 O O . GLY A 1 97 ? -6.788 -10.324 -13.320 1.00 95.06 97 GLY A O 1
ATOM 783 N N . ARG A 1 98 ? -6.965 -9.416 -15.382 1.00 96.00 98 ARG A N 1
ATOM 784 C CA . ARG A 1 98 ? -6.573 -8.058 -15.000 1.00 96.00 98 ARG A CA 1
ATOM 785 C C . ARG A 1 98 ? -7.712 -7.383 -14.247 1.00 96.00 98 ARG A C 1
ATOM 787 O O . ARG A 1 98 ? -8.802 -7.194 -14.785 1.00 96.00 98 ARG A O 1
ATOM 794 N N . VAL A 1 99 ? -7.432 -7.005 -13.011 1.00 96.25 99 VAL A N 1
ATOM 795 C CA . VAL A 1 99 ? -8.335 -6.278 -12.131 1.00 96.25 99 VAL A CA 1
ATOM 796 C C . VAL A 1 99 ? -7.899 -4.825 -12.079 1.00 96.25 99 VAL A C 1
ATOM 798 O O . VAL A 1 99 ? -6.757 -4.543 -11.745 1.00 96.25 99 VAL A O 1
ATOM 801 N N . VAL A 1 100 ? -8.820 -3.909 -12.367 1.00 96.06 100 VAL A N 1
ATOM 802 C CA . VAL A 1 100 ? -8.561 -2.466 -12.329 1.00 96.06 100 VAL A CA 1
ATOM 803 C C . VAL A 1 100 ? -9.368 -1.839 -11.197 1.00 96.06 100 VAL A C 1
ATOM 805 O O . VAL A 1 100 ? -10.587 -2.024 -11.127 1.00 96.06 100 VAL A O 1
ATOM 808 N N . VAL A 1 101 ? -8.692 -1.106 -10.316 1.00 94.88 101 VAL A N 1
ATOM 809 C CA . VAL A 1 101 ? -9.324 -0.197 -9.358 1.00 94.88 101 VAL A CA 1
ATOM 810 C C . VAL A 1 101 ? -9.440 1.166 -10.039 1.00 94.88 101 VAL A C 1
ATOM 812 O O . VAL A 1 101 ? -8.410 1.736 -10.399 1.00 94.88 101 VAL A O 1
ATOM 815 N N . PRO A 1 102 ? -10.665 1.680 -10.250 1.00 93.12 102 PRO A N 1
ATOM 816 C CA . PRO A 1 102 ? -10.864 2.946 -10.942 1.00 93.12 102 PRO A CA 1
ATOM 817 C C . PRO A 1 102 ? -10.173 4.112 -10.239 1.00 93.12 102 PRO A C 1
ATOM 819 O O . PRO A 1 102 ? -10.067 4.119 -9.009 1.00 93.12 102 PRO A O 1
ATOM 822 N N . GLY A 1 103 ? -9.784 5.112 -11.025 1.00 92.44 103 GLY A N 1
ATOM 823 C CA . GLY A 1 103 ? -9.202 6.337 -10.499 1.00 92.44 103 GLY A CA 1
ATOM 824 C C . GLY A 1 103 ? -10.197 7.129 -9.658 1.00 92.44 103 GLY A C 1
ATOM 825 O O . GLY A 1 103 ? -11.407 6.873 -9.709 1.00 92.44 103 GLY A O 1
ATOM 826 N N . ASP A 1 104 ? -9.673 8.049 -8.851 1.00 90.50 104 ASP A N 1
ATOM 827 C CA . ASP A 1 104 ? -10.453 8.888 -7.928 1.00 90.50 104 ASP A CA 1
ATOM 828 C C . ASP A 1 104 ? -11.391 8.080 -7.012 1.00 90.50 104 ASP A C 1
ATOM 830 O O . ASP A 1 104 ? -12.500 8.505 -6.664 1.00 90.50 104 ASP A O 1
ATOM 834 N N . SER A 1 105 ? -10.980 6.864 -6.645 1.00 90.19 105 SER A N 1
ATOM 835 C CA . SER A 1 105 ? -11.819 5.959 -5.870 1.00 90.19 105 SER A CA 1
ATOM 836 C C . SER A 1 105 ? -11.096 5.406 -4.655 1.00 90.19 105 SER A C 1
ATOM 838 O O . SER A 1 105 ? -9.944 4.997 -4.724 1.00 90.19 105 SER A O 1
ATOM 840 N N . VAL A 1 106 ? -11.817 5.357 -3.535 1.00 91.69 106 VAL A N 1
ATOM 841 C CA . VAL A 1 106 ? -11.397 4.642 -2.330 1.00 91.69 106 VAL A CA 1
ATOM 842 C C . VAL A 1 106 ? -12.204 3.361 -2.240 1.00 91.69 106 VAL A C 1
ATOM 844 O O . VAL A 1 106 ? -13.436 3.364 -2.372 1.00 91.69 106 VAL A O 1
ATOM 847 N N . ARG A 1 107 ? -11.499 2.250 -2.052 1.00 91.44 107 ARG A N 1
ATOM 848 C CA . ARG A 1 107 ? -12.058 0.907 -1.926 1.00 91.44 107 ARG A CA 1
ATOM 849 C C . ARG A 1 107 ? -11.529 0.261 -0.664 1.00 91.44 107 ARG A C 1
ATOM 851 O O . ARG A 1 107 ? -10.336 0.310 -0.394 1.00 91.44 107 ARG A O 1
ATOM 858 N N . VAL A 1 108 ? -12.421 -0.371 0.088 1.00 92.75 108 VAL A N 1
ATOM 859 C CA . VAL A 1 108 ? -12.077 -1.108 1.303 1.00 92.75 108 VAL A CA 1
ATOM 860 C C . VAL A 1 108 ? -12.698 -2.490 1.226 1.00 92.75 108 VAL A C 1
ATOM 862 O O . VAL A 1 108 ? -13.883 -2.633 0.929 1.00 92.75 108 VAL A O 1
ATOM 865 N N . VAL A 1 109 ? -11.890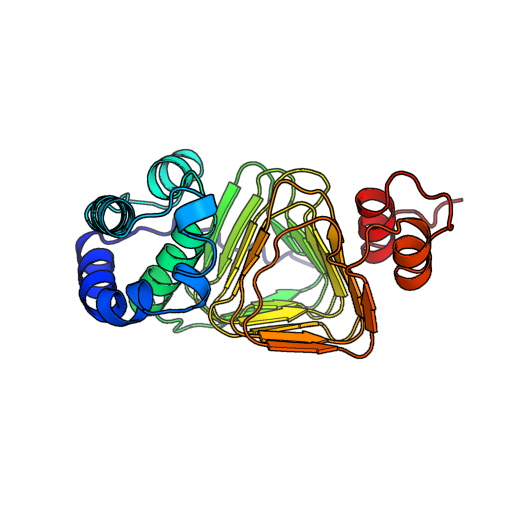 -3.510 1.491 1.00 93.00 109 VAL A N 1
ATOM 866 C CA . VAL A 1 109 ? -12.277 -4.914 1.381 1.00 93.00 109 VAL A CA 1
ATOM 867 C C . VAL A 1 109 ? -11.998 -5.602 2.712 1.00 93.00 109 VAL A C 1
ATOM 869 O O . VAL A 1 109 ? -10.847 -5.811 3.083 1.00 93.00 109 VAL A O 1
ATOM 872 N N . GLY A 1 110 ? -13.056 -5.970 3.436 1.00 92.81 110 GLY A N 1
ATOM 873 C CA . GLY A 1 110 ? -12.991 -6.645 4.743 1.00 92.81 110 GLY A CA 1
ATOM 874 C C . GLY A 1 110 ? -12.664 -8.142 4.681 1.00 92.81 110 GLY A C 1
ATOM 875 O O . GLY A 1 110 ? -13.277 -8.926 5.398 1.00 92.81 110 GLY A O 1
ATOM 876 N N . ALA A 1 111 ? -11.783 -8.562 3.776 1.00 93.75 111 ALA A N 1
ATOM 877 C CA . ALA A 1 111 ? -11.532 -9.969 3.467 1.00 93.75 111 ALA A CA 1
ATOM 878 C C . ALA A 1 111 ? -10.122 -10.184 2.909 1.00 93.75 111 ALA A C 1
ATOM 880 O O . ALA A 1 111 ? -9.448 -9.229 2.519 1.00 93.75 111 ALA A O 1
ATOM 881 N N . ASP A 1 112 ? -9.712 -11.448 2.807 1.00 97.12 112 ASP A N 1
ATOM 882 C CA . ASP A 1 112 ? -8.573 -11.826 1.972 1.00 97.12 112 ASP A CA 1
ATOM 883 C C . ASP A 1 112 ? -8.935 -11.656 0.490 1.00 97.12 112 ASP A C 1
ATOM 885 O O . ASP A 1 112 ? -10.002 -12.090 0.041 1.00 97.12 112 ASP A O 1
ATOM 889 N N . VAL A 1 113 ? -8.026 -11.098 -0.303 1.00 97.31 113 VAL A N 1
ATOM 890 C CA . VAL A 1 113 ? -8.208 -10.911 -1.746 1.00 97.31 113 VAL A CA 1
ATOM 891 C C . VAL A 1 113 ? -7.135 -11.670 -2.503 1.00 97.31 113 VAL A C 1
ATOM 893 O O . VAL A 1 113 ? -5.941 -11.508 -2.260 1.00 97.31 113 VAL A O 1
ATOM 896 N N . ARG A 1 114 ? -7.560 -12.468 -3.484 1.00 98.12 114 ARG A N 1
ATOM 897 C CA . ARG A 1 114 ? -6.666 -13.100 -4.448 1.00 98.12 114 ARG A CA 1
ATOM 898 C C . ARG A 1 114 ? -7.020 -12.703 -5.875 1.00 98.12 114 ARG A C 1
ATOM 900 O O . ARG A 1 114 ? -8.099 -13.035 -6.359 1.00 98.12 114 ARG A O 1
ATOM 907 N N . VAL A 1 115 ? -6.074 -12.071 -6.558 1.00 97.94 115 VAL A N 1
ATOM 908 C CA . VAL A 1 115 ? -6.133 -11.725 -7.978 1.00 97.94 115 VAL A CA 1
ATOM 909 C C . VAL A 1 115 ? -5.295 -12.732 -8.767 1.00 97.94 115 VAL A C 1
ATOM 911 O O . VAL A 1 115 ? -4.082 -12.835 -8.594 1.00 97.94 115 VAL A O 1
ATOM 914 N N . TYR A 1 116 ? -5.955 -13.507 -9.621 1.00 97.69 116 TYR A N 1
ATOM 915 C CA . TYR A 1 116 ? -5.351 -14.444 -10.566 1.00 97.69 116 TYR A CA 1
ATOM 916 C C . TYR A 1 116 ? -5.056 -13.729 -11.892 1.00 97.69 116 TYR A C 1
ATOM 918 O O . TYR A 1 116 ? -5.717 -13.972 -12.906 1.00 97.69 116 TYR A O 1
ATOM 926 N N . GLY A 1 117 ? -4.106 -12.803 -11.848 1.00 97.56 117 GLY A N 1
ATOM 927 C CA . GLY A 1 117 ? -3.725 -11.904 -12.932 1.00 97.56 117 GLY A CA 1
ATOM 928 C C . GLY A 1 117 ? -3.059 -10.659 -12.357 1.00 97.56 117 GLY A C 1
ATOM 929 O O . GLY A 1 117 ? -2.475 -10.734 -11.274 1.00 97.56 117 GLY A O 1
ATOM 930 N N . ASP A 1 118 ? -3.184 -9.540 -13.063 1.00 98.44 118 ASP A N 1
ATOM 931 C CA . ASP A 1 118 ? -2.643 -8.246 -12.639 1.00 98.44 118 ASP A CA 1
ATOM 932 C C . ASP A 1 118 ? -3.656 -7.475 -11.790 1.00 98.44 118 ASP A C 1
ATOM 934 O O . ASP A 1 118 ? -4.862 -7.539 -12.042 1.00 98.44 118 ASP A O 1
ATOM 938 N N . LEU A 1 119 ? -3.166 -6.703 -10.824 1.00 98.44 119 LEU A N 1
ATOM 939 C CA . LEU A 1 119 ? -3.932 -5.680 -10.121 1.00 98.44 119 LEU A CA 1
ATOM 940 C C . LEU A 1 119 ? -3.391 -4.307 -10.518 1.00 98.44 119 LEU A C 1
ATOM 942 O O . LEU A 1 119 ? -2.231 -4.006 -10.255 1.00 98.44 119 LEU A O 1
ATOM 946 N N . VAL A 1 120 ? -4.242 -3.487 -11.125 1.00 98.25 120 VAL A N 1
ATOM 947 C CA . VAL A 1 120 ? -3.921 -2.136 -11.587 1.00 98.25 120 VAL A CA 1
ATOM 948 C C . VAL A 1 120 ? -4.686 -1.119 -10.747 1.00 98.25 120 VAL A C 1
ATOM 950 O O . VAL A 1 120 ? -5.908 -1.204 -10.628 1.00 98.25 120 VAL A O 1
ATOM 953 N N . LEU A 1 121 ? -3.969 -0.162 -10.173 1.00 97.75 121 LEU A N 1
ATOM 954 C CA . LEU A 1 121 ? -4.502 1.024 -9.516 1.00 97.75 121 LEU A CA 1
ATOM 955 C C . LEU A 1 121 ? -4.341 2.189 -10.495 1.00 97.75 121 LEU A C 1
ATOM 957 O O . LEU A 1 121 ? -3.220 2.525 -10.882 1.00 97.75 121 LEU A O 1
ATOM 961 N N . GLU A 1 122 ? -5.458 2.764 -10.924 1.00 96.06 122 GLU A N 1
ATOM 962 C CA . GLU A 1 122 ? -5.450 3.994 -11.718 1.00 96.06 122 GLU A CA 1
ATOM 963 C C . GLU A 1 122 ? -5.062 5.209 -10.852 1.00 96.06 122 GLU A C 1
ATOM 965 O O . GLU A 1 122 ? -4.942 5.115 -9.628 1.00 96.06 122 GLU A O 1
ATOM 970 N N . GLU A 1 123 ? -4.870 6.365 -11.483 1.00 93.69 123 GLU A N 1
ATOM 971 C CA . GLU A 1 123 ? -4.541 7.612 -10.785 1.00 93.69 123 GLU A CA 1
ATOM 972 C C . GLU A 1 123 ? -5.583 7.952 -9.696 1.00 93.69 123 GLU A C 1
ATOM 974 O O . GLU A 1 123 ? -6.791 7.851 -9.902 1.00 93.69 123 GLU A O 1
ATOM 979 N N . GLN A 1 124 ? -5.113 8.338 -8.512 1.00 92.44 124 GLN A N 1
ATOM 980 C CA . GLN A 1 124 ? -5.882 8.569 -7.283 1.00 92.44 124 GLN A CA 1
ATOM 981 C C . GLN A 1 124 ? -6.670 7.352 -6.761 1.00 92.44 124 GLN A C 1
ATOM 983 O O . GLN A 1 124 ? -7.509 7.493 -5.867 1.00 92.44 124 GLN A O 1
ATOM 988 N N . ALA A 1 125 ? -6.420 6.142 -7.272 1.00 94.19 125 ALA A N 1
ATOM 989 C CA . ALA A 1 125 ? -7.036 4.936 -6.732 1.00 94.19 125 ALA A CA 1
ATOM 990 C C . ALA A 1 125 ? -6.407 4.553 -5.386 1.00 94.19 125 ALA A C 1
ATOM 992 O O . ALA A 1 125 ? -5.190 4.425 -5.256 1.00 94.19 125 ALA A O 1
ATOM 993 N N . VAL A 1 126 ? -7.256 4.296 -4.396 1.00 94.38 126 VAL A N 1
ATOM 994 C CA . VAL A 1 126 ? -6.883 3.843 -3.058 1.00 94.38 126 VAL A CA 1
ATOM 995 C C . VAL A 1 126 ? -7.584 2.524 -2.760 1.00 94.38 126 VAL A C 1
ATOM 997 O O . VAL A 1 126 ? -8.813 2.438 -2.787 1.00 94.38 126 VAL A O 1
ATOM 1000 N N . LEU A 1 127 ? -6.812 1.495 -2.424 1.00 95.62 127 LEU A N 1
ATOM 1001 C CA . LEU A 1 127 ? -7.315 0.172 -2.074 1.00 95.62 127 LEU A CA 1
ATOM 1002 C C . LEU A 1 127 ? -6.820 -0.260 -0.690 1.00 95.62 127 LEU A C 1
ATOM 1004 O O . LEU A 1 127 ? -5.642 -0.543 -0.501 1.00 95.62 127 LEU A O 1
ATOM 1008 N N . PHE A 1 128 ? -7.744 -0.417 0.251 1.00 95.56 128 PHE A N 1
ATOM 1009 C CA . PHE A 1 128 ? -7.529 -1.118 1.511 1.00 95.56 128 PHE A CA 1
ATOM 1010 C C . PHE A 1 128 ? -8.037 -2.558 1.406 1.00 95.56 128 PHE A C 1
ATOM 1012 O O . PHE A 1 128 ? -9.213 -2.797 1.132 1.00 95.56 128 PHE A O 1
ATOM 1019 N N . VAL A 1 129 ? -7.177 -3.526 1.694 1.00 96.56 129 VAL A N 1
ATOM 1020 C CA . VAL A 1 129 ? -7.532 -4.935 1.883 1.00 96.56 129 VAL A CA 1
ATOM 1021 C C . VAL A 1 129 ? -7.237 -5.294 3.331 1.00 96.56 129 VAL A C 1
ATOM 1023 O O . VAL A 1 129 ? -6.093 -5.442 3.731 1.00 96.56 129 VAL A O 1
ATOM 1026 N N . LEU A 1 130 ? -8.270 -5.428 4.153 1.00 95.88 130 LEU A N 1
ATOM 1027 C CA . LEU A 1 130 ? -8.104 -5.645 5.593 1.00 95.88 130 LEU A CA 1
ATOM 1028 C C . LEU A 1 130 ? -7.622 -7.073 5.929 1.00 95.88 130 LEU A C 1
ATOM 1030 O O . LEU A 1 130 ? -7.224 -7.355 7.059 1.00 95.88 130 LEU A O 1
ATOM 1034 N N . GLY A 1 131 ? -7.629 -7.978 4.946 1.00 97.12 131 GLY A N 1
ATOM 1035 C CA . GLY A 1 131 ? -6.933 -9.264 4.994 1.00 97.12 131 GLY A CA 1
ATOM 1036 C C . GLY A 1 131 ? -5.605 -9.269 4.238 1.00 97.12 131 GLY A C 1
ATOM 1037 O O . GLY A 1 131 ? -4.936 -8.244 4.094 1.00 97.12 131 GLY A O 1
ATOM 1038 N N . GLY A 1 132 ? -5.204 -10.450 3.771 1.00 98.31 132 GLY A N 1
ATOM 1039 C CA . GLY A 1 132 ? -4.067 -10.598 2.863 1.00 98.31 132 GLY A CA 1
ATOM 1040 C C . GLY A 1 132 ? -4.451 -10.270 1.419 1.00 98.31 132 GLY A C 1
ATOM 1041 O O . GLY A 1 132 ? -5.518 -10.671 0.950 1.00 98.31 132 GLY A O 1
ATOM 1042 N N . LEU A 1 133 ? -3.569 -9.580 0.697 1.00 98.69 133 LEU A N 1
ATOM 1043 C CA . LEU A 1 133 ? -3.686 -9.340 -0.739 1.00 98.69 133 LEU A CA 1
ATOM 1044 C C . LEU A 1 133 ? -2.668 -10.202 -1.486 1.00 98.69 133 LEU A C 1
ATOM 1046 O O . LEU A 1 133 ? -1.467 -10.041 -1.310 1.00 98.69 133 LEU A O 1
ATOM 1050 N N . LYS A 1 134 ? -3.144 -11.086 -2.363 1.00 98.75 134 LYS A N 1
ATOM 1051 C CA . LYS A 1 134 ? -2.295 -11.902 -3.233 1.00 98.75 134 LYS A CA 1
ATOM 1052 C C . LYS A 1 134 ? -2.592 -11.644 -4.700 1.00 98.75 134 LYS A C 1
ATOM 1054 O O . LYS A 1 134 ? -3.683 -11.955 -5.169 1.00 98.75 134 LYS A O 1
ATOM 1059 N N . VAL A 1 135 ? -1.596 -11.186 -5.441 1.00 98.75 135 VAL A N 1
ATOM 1060 C CA . VAL A 1 135 ? -1.640 -10.954 -6.886 1.00 98.75 135 VAL A CA 1
ATOM 1061 C C . VAL A 1 135 ? -0.698 -11.954 -7.551 1.00 98.75 135 VAL A C 1
ATOM 1063 O O . VAL A 1 135 ? 0.468 -12.052 -7.185 1.00 98.75 135 VAL A O 1
ATOM 1066 N N . THR A 1 136 ? -1.189 -12.781 -8.476 1.00 98.38 136 THR A N 1
ATOM 1067 C CA . THR A 1 136 ? -0.317 -13.769 -9.142 1.00 98.38 136 THR A CA 1
ATOM 1068 C C . THR A 1 136 ? 0.518 -13.168 -10.270 1.00 98.38 136 THR A C 1
ATOM 1070 O O . THR A 1 136 ? 1.539 -13.755 -10.614 1.00 98.38 136 THR A O 1
ATOM 1073 N N . GLY A 1 137 ? 0.051 -12.070 -10.870 1.00 98.38 137 GLY A N 1
ATOM 1074 C CA . GLY A 1 137 ? 0.768 -11.271 -11.864 1.00 98.38 137 GLY A CA 1
ATOM 1075 C C . GLY A 1 137 ? 1.346 -10.001 -11.243 1.00 98.38 137 GLY A C 1
ATOM 1076 O O . GLY A 1 137 ? 1.848 -10.034 -10.114 1.00 98.38 137 GLY A O 1
ATOM 1077 N N . ALA A 1 138 ? 1.254 -8.888 -11.968 1.00 98.56 138 ALA A N 1
ATOM 1078 C CA . ALA A 1 138 ? 1.831 -7.620 -11.539 1.00 98.56 138 ALA A CA 1
ATOM 1079 C C . ALA A 1 138 ? 0.890 -6.808 -10.627 1.00 98.56 138 ALA A C 1
ATOM 1081 O O . ALA A 1 138 ? -0.311 -6.712 -10.887 1.00 98.56 138 ALA A O 1
ATOM 1082 N N . LEU A 1 139 ? 1.441 -6.190 -9.578 1.00 98.69 139 LEU A N 1
ATOM 1083 C CA . LEU A 1 139 ? 0.798 -5.117 -8.813 1.00 98.69 139 LEU A CA 1
ATOM 1084 C C . LEU A 1 139 ? 1.282 -3.765 -9.352 1.00 98.69 139 LEU A C 1
ATOM 1086 O O . LEU A 1 139 ? 2.422 -3.371 -9.110 1.00 98.69 139 LEU A O 1
ATOM 1090 N N . VAL A 1 140 ? 0.423 -3.060 -10.082 1.00 98.38 140 VAL A N 1
ATOM 1091 C CA . VAL A 1 140 ? 0.784 -1.834 -10.800 1.00 98.38 140 VAL A CA 1
ATOM 1092 C C . VAL A 1 140 ? -0.015 -0.646 -10.283 1.00 98.38 140 VAL A C 1
ATOM 1094 O O . VAL A 1 140 ? -1.238 -0.647 -10.362 1.00 98.38 140 VAL A O 1
ATOM 1097 N N . GLY A 1 141 ? 0.671 0.388 -9.806 1.00 97.00 141 GLY A N 1
ATOM 1098 C CA . GLY A 1 141 ? 0.123 1.740 -9.727 1.00 97.00 141 GLY A CA 1
ATOM 1099 C C . GLY A 1 141 ? 0.519 2.511 -10.978 1.00 97.00 141 GLY A C 1
ATOM 1100 O O . GLY A 1 141 ? 1.713 2.634 -11.262 1.00 97.00 141 GLY A O 1
ATOM 1101 N N . ARG A 1 142 ? -0.464 3.000 -11.741 1.00 92.81 142 ARG A N 1
ATOM 1102 C CA . ARG A 1 142 ? -0.212 3.862 -12.906 1.00 92.81 142 ARG A CA 1
ATOM 1103 C C . ARG A 1 142 ? 0.538 5.138 -12.488 1.00 92.81 142 ARG A C 1
ATOM 1105 O O . ARG A 1 142 ? 0.476 5.505 -11.313 1.00 92.81 142 ARG A O 1
ATOM 1112 N N . PRO A 1 143 ? 1.244 5.814 -13.419 1.00 87.88 143 PRO A N 1
ATOM 1113 C CA . PRO A 1 143 ? 1.858 7.109 -13.136 1.00 87.88 143 PRO A CA 1
ATOM 1114 C C . PRO A 1 143 ? 0.858 8.080 -12.493 1.00 87.88 143 PRO A C 1
ATOM 1116 O O . PRO A 1 143 ? -0.285 8.175 -12.934 1.00 87.88 143 PRO A O 1
ATOM 1119 N N . GLY A 1 144 ? 1.301 8.777 -11.446 1.00 87.81 144 GLY A N 1
ATOM 1120 C CA . GLY A 1 144 ? 0.441 9.539 -10.539 1.00 87.81 144 GLY A CA 1
ATOM 1121 C C . GLY A 1 144 ? 0.323 8.884 -9.159 1.00 87.81 144 GLY A C 1
ATOM 1122 O O . GLY A 1 144 ? 0.893 7.820 -8.898 1.00 87.81 144 GLY A O 1
ATOM 1123 N N . TYR A 1 145 ? -0.395 9.540 -8.243 1.00 90.94 145 TYR A N 1
ATOM 1124 C CA . TYR A 1 145 ? -0.619 8.975 -6.913 1.00 90.94 145 TYR A CA 1
ATOM 1125 C C . TYR A 1 145 ? -1.584 7.792 -6.991 1.00 90.94 145 TYR A C 1
ATOM 1127 O O . TYR A 1 145 ? -2.608 7.861 -7.656 1.00 90.94 145 TYR A O 1
ATOM 1135 N N . SER A 1 146 ? -1.294 6.728 -6.256 1.00 94.81 146 SER A N 1
ATOM 1136 C CA . SER A 1 146 ? -2.241 5.666 -5.914 1.00 94.81 146 SER A CA 1
ATOM 1137 C C . SER A 1 146 ? -1.853 5.103 -4.549 1.00 94.81 146 SER A C 1
ATOM 1139 O O . SER A 1 146 ? -0.772 5.396 -4.039 1.00 94.81 146 SER A O 1
ATOM 1141 N N . MET A 1 147 ? -2.704 4.293 -3.931 1.00 96.31 147 MET A N 1
ATOM 1142 C CA . MET A 1 147 ? -2.333 3.576 -2.717 1.00 96.31 147 MET A CA 1
ATOM 1143 C C . MET A 1 147 ? -2.908 2.175 -2.692 1.00 96.31 147 MET A C 1
ATOM 1145 O O . MET A 1 147 ? -4.076 1.952 -3.015 1.00 96.31 147 MET A O 1
ATOM 1149 N N . VAL A 1 148 ? -2.103 1.240 -2.202 1.00 97.94 148 VAL A N 1
ATOM 1150 C CA . VAL A 1 148 ? -2.578 -0.066 -1.755 1.00 97.94 148 VAL A CA 1
ATOM 1151 C C . VAL A 1 148 ? -2.082 -0.363 -0.351 1.00 97.94 148 VAL A C 1
ATOM 1153 O O . VAL A 1 148 ? -0.908 -0.203 -0.031 1.00 97.94 148 VAL A O 1
ATOM 1156 N N . ALA A 1 149 ? -3.003 -0.796 0.495 1.00 98.06 149 ALA A N 1
ATOM 1157 C CA . ALA A 1 149 ? -2.774 -1.063 1.900 1.00 98.06 149 ALA A CA 1
ATOM 1158 C C . ALA A 1 149 ? -3.363 -2.431 2.251 1.00 98.06 149 ALA A C 1
ATOM 1160 O O . ALA A 1 149 ? -4.545 -2.664 1.997 1.00 98.06 149 ALA A O 1
ATOM 1161 N N . ALA A 1 150 ? -2.573 -3.339 2.827 1.00 98.56 150 ALA A N 1
ATOM 1162 C CA . ALA A 1 150 ? -3.078 -4.643 3.250 1.00 98.56 150 ALA A CA 1
ATOM 1163 C C . ALA A 1 150 ? -2.405 -5.197 4.505 1.00 98.56 150 ALA A C 1
ATOM 1165 O O . ALA A 1 150 ? -1.354 -4.724 4.927 1.00 98.56 150 ALA A O 1
ATOM 1166 N N . ARG A 1 151 ? -2.970 -6.243 5.117 1.00 97.88 151 ARG A N 1
ATOM 1167 C CA . ARG A 1 151 ? -2.274 -6.912 6.228 1.00 97.88 151 ARG A CA 1
ATOM 1168 C C . ARG A 1 151 ? -0.941 -7.505 5.762 1.00 97.88 151 ARG A C 1
ATOM 1170 O O . ARG A 1 151 ? 0.077 -7.312 6.417 1.00 97.88 151 ARG A O 1
ATOM 1177 N N . GLU A 1 152 ? -0.964 -8.196 4.630 1.00 98.31 152 GLU A N 1
ATOM 1178 C CA . GLU A 1 152 ? 0.194 -8.756 3.929 1.00 98.31 152 GLU A CA 1
ATOM 1179 C C . GLU A 1 152 ? -0.031 -8.579 2.426 1.00 98.31 152 GLU A C 1
ATOM 1181 O O . GLU A 1 152 ? -1.174 -8.667 1.964 1.00 98.31 152 GLU A O 1
ATOM 1186 N N . ILE A 1 153 ? 1.041 -8.337 1.671 1.00 98.81 153 ILE A N 1
ATOM 1187 C CA . ILE A 1 153 ? 0.981 -8.187 0.213 1.00 98.81 153 ILE A CA 1
ATOM 1188 C C . ILE A 1 153 ? 1.889 -9.231 -0.428 1.00 98.81 153 ILE A C 1
ATOM 1190 O O . ILE A 1 153 ? 3.085 -9.275 -0.160 1.00 98.81 153 ILE A O 1
ATOM 1194 N N . GLU A 1 154 ? 1.333 -10.043 -1.319 1.00 98.81 154 G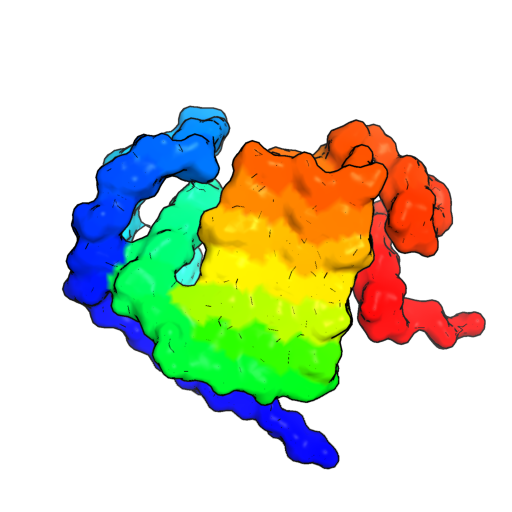LU A N 1
ATOM 1195 C CA . GLU A 1 154 ? 2.082 -10.906 -2.226 1.00 98.81 154 GLU A CA 1
ATOM 1196 C C . GLU A 1 154 ? 1.818 -10.479 -3.672 1.00 98.81 154 GLU A C 1
ATOM 1198 O O . GLU A 1 154 ? 0.661 -10.315 -4.063 1.00 98.81 154 GLU A O 1
ATOM 1203 N N . CYS A 1 155 ? 2.867 -10.353 -4.482 1.00 98.69 155 CYS A N 1
ATOM 1204 C CA . CYS A 1 155 ? 2.755 -10.081 -5.915 1.00 98.69 155 CYS A CA 1
ATOM 1205 C C . CYS A 1 155 ? 3.753 -10.916 -6.729 1.00 98.69 155 CYS A C 1
ATOM 1207 O O . CYS A 1 155 ? 4.687 -11.478 -6.160 1.00 98.69 155 CYS A O 1
ATOM 1209 N N . GLY A 1 156 ? 3.555 -11.066 -8.041 1.00 98.44 156 GLY A N 1
ATOM 1210 C CA . GLY A 1 156 ? 4.583 -11.635 -8.920 1.00 98.44 156 GLY A CA 1
ATOM 1211 C C . GLY A 1 156 ? 5.710 -10.626 -9.124 1.00 98.44 156 GLY A C 1
ATOM 1212 O O . GLY A 1 156 ? 6.843 -10.853 -8.698 1.00 98.44 156 GLY A O 1
ATOM 1213 N N . ASP A 1 157 ? 5.324 -9.477 -9.670 1.00 98.62 157 ASP A N 1
ATOM 1214 C CA . ASP A 1 157 ? 6.133 -8.281 -9.905 1.00 98.62 157 ASP A CA 1
ATOM 1215 C C . ASP A 1 157 ? 5.343 -7.046 -9.449 1.00 98.62 157 ASP A C 1
ATOM 1217 O O . ASP A 1 157 ? 4.129 -7.124 -9.228 1.00 98.62 157 ASP A O 1
ATOM 1221 N N . GLY A 1 158 ? 5.998 -5.893 -9.330 1.00 98.12 158 GLY A N 1
ATOM 1222 C CA . GLY A 1 158 ? 5.304 -4.656 -8.994 1.00 98.12 158 GLY A CA 1
ATOM 1223 C C . GLY A 1 158 ? 5.981 -3.390 -9.494 1.00 98.12 158 GLY A C 1
ATOM 1224 O O . GLY A 1 158 ? 7.193 -3.335 -9.692 1.00 98.12 158 GLY A O 1
ATOM 1225 N N . ALA A 1 159 ? 5.182 -2.356 -9.710 1.00 97.56 159 ALA A N 1
ATOM 1226 C CA . ALA A 1 159 ? 5.666 -1.030 -10.064 1.00 97.56 159 ALA A CA 1
ATOM 1227 C C . ALA A 1 159 ? 4.652 0.010 -9.609 1.00 97.56 159 ALA A C 1
ATOM 1229 O O . ALA A 1 159 ? 3.465 -0.133 -9.894 1.00 97.56 159 ALA A O 1
ATOM 1230 N N . THR A 1 160 ? 5.082 1.046 -8.899 1.00 96.44 160 THR A N 1
ATOM 1231 C CA . THR A 1 160 ? 4.157 2.103 -8.484 1.00 96.44 160 THR A CA 1
ATOM 1232 C C . THR A 1 160 ? 4.855 3.433 -8.248 1.00 96.44 160 THR A C 1
ATOM 1234 O O . THR A 1 160 ? 5.966 3.481 -7.719 1.00 96.44 160 THR A O 1
ATOM 1237 N N . GLY A 1 161 ? 4.155 4.502 -8.638 1.00 93.56 161 GLY A N 1
ATOM 1238 C CA . GLY A 1 161 ? 4.398 5.886 -8.231 1.00 93.56 161 GLY A CA 1
ATOM 1239 C C . GLY A 1 161 ? 3.711 6.249 -6.909 1.00 93.56 161 GLY A C 1
ATOM 1240 O O . GLY A 1 161 ? 4.030 7.267 -6.313 1.00 93.56 161 GLY A O 1
ATOM 1241 N N . GLY A 1 162 ? 2.843 5.383 -6.389 1.00 94.62 162 GLY A N 1
ATOM 1242 C CA . GLY A 1 162 ? 2.041 5.606 -5.191 1.00 94.62 162 GLY A CA 1
ATOM 1243 C C . GLY A 1 162 ? 2.583 4.978 -3.903 1.00 94.62 162 GLY A C 1
ATOM 1244 O O . GLY A 1 162 ? 3.736 4.549 -3.834 1.00 94.62 162 GLY A O 1
ATOM 1245 N N . GLU A 1 163 ? 1.733 4.915 -2.882 1.00 95.62 163 GLU A N 1
ATOM 1246 C CA . GLU A 1 163 ? 2.020 4.330 -1.569 1.00 95.62 163 GLU A CA 1
ATOM 1247 C C . GLU A 1 163 ? 1.698 2.833 -1.510 1.00 95.62 163 GLU A C 1
ATOM 1249 O O . GLU A 1 163 ? 0.706 2.355 -2.071 1.00 95.62 163 GLU A O 1
ATOM 1254 N N . VAL A 1 164 ? 2.522 2.085 -0.774 1.00 97.44 164 VAL A N 1
ATOM 1255 C CA . VAL A 1 164 ? 2.293 0.658 -0.509 1.00 97.44 164 VAL A CA 1
ATOM 1256 C C . VAL A 1 164 ? 2.501 0.374 0.967 1.00 97.44 164 VAL A C 1
ATOM 1258 O O . VAL A 1 164 ? 3.616 0.458 1.480 1.00 97.44 164 VAL A O 1
ATOM 1261 N N . LEU A 1 165 ? 1.424 0.010 1.653 1.00 98.00 165 LEU A N 1
ATOM 1262 C CA . LEU A 1 165 ? 1.425 -0.206 3.094 1.00 98.00 165 LEU A CA 1
ATOM 1263 C C . LEU A 1 165 ? 1.114 -1.671 3.401 1.00 98.00 165 LEU A C 1
ATOM 1265 O O . LEU A 1 165 ? 0.085 -2.201 2.979 1.00 98.00 165 LEU A O 1
ATOM 1269 N N . ALA A 1 166 ? 1.979 -2.324 4.171 1.00 98.31 166 ALA A N 1
ATOM 1270 C CA . ALA A 1 166 ? 1.716 -3.646 4.720 1.00 98.31 166 ALA A CA 1
ATOM 1271 C C . ALA A 1 166 ? 1.976 -3.670 6.230 1.00 98.31 166 ALA A C 1
ATOM 1273 O O . ALA A 1 166 ? 2.963 -3.122 6.710 1.00 98.31 166 ALA A O 1
ATOM 1274 N N . LEU A 1 167 ? 1.100 -4.314 7.003 1.00 97.69 167 LEU A N 1
ATOM 1275 C CA . LEU A 1 167 ? 1.349 -4.493 8.443 1.00 97.69 167 LEU A CA 1
ATOM 1276 C C . LEU A 1 167 ? 2.428 -5.548 8.697 1.00 97.69 167 LEU A C 1
ATOM 1278 O O . LEU A 1 167 ? 3.298 -5.369 9.542 1.00 97.69 167 LEU A O 1
ATOM 1282 N N . GLY A 1 168 ? 2.348 -6.655 7.962 1.00 96.94 168 GLY A N 1
ATOM 1283 C CA . GLY A 1 168 ? 3.332 -7.725 7.955 1.00 96.94 168 GLY A CA 1
ATOM 1284 C C . GLY A 1 168 ? 4.407 -7.460 6.911 1.00 96.94 168 GLY A C 1
ATOM 1285 O O . GLY A 1 168 ? 5.205 -6.537 7.042 1.00 96.94 168 GLY A O 1
ATOM 1286 N N . GLY A 1 169 ? 4.440 -8.287 5.871 1.00 97.69 169 GLY A N 1
ATOM 1287 C CA . GLY A 1 169 ? 5.449 -8.206 4.820 1.00 97.69 169 GLY A CA 1
ATOM 1288 C C . GLY A 1 169 ? 4.877 -7.917 3.438 1.00 97.69 169 GLY A C 1
ATOM 1289 O O . GLY A 1 169 ? 3.697 -8.166 3.165 1.00 97.69 169 GLY A O 1
ATOM 1290 N N . ILE A 1 170 ? 5.756 -7.442 2.563 1.00 98.62 170 ILE A N 1
ATOM 1291 C CA . ILE A 1 170 ? 5.570 -7.445 1.113 1.00 98.62 170 ILE A CA 1
ATOM 1292 C C . ILE A 1 170 ? 6.446 -8.560 0.544 1.00 98.62 170 ILE A C 1
ATOM 1294 O O . ILE A 1 170 ? 7.650 -8.596 0.802 1.00 98.62 170 ILE A O 1
ATOM 1298 N N . ARG A 1 171 ? 5.858 -9.466 -0.239 1.00 98.62 171 ARG A N 1
ATOM 1299 C CA . ARG A 1 171 ? 6.580 -10.547 -0.907 1.00 98.62 171 ARG A CA 1
ATOM 1300 C C . ARG A 1 171 ? 6.360 -10.529 -2.410 1.00 98.62 171 ARG A C 1
ATOM 1302 O O . ARG A 1 171 ? 5.296 -10.933 -2.877 1.00 98.62 171 ARG A O 1
ATOM 1309 N N . CYS A 1 172 ? 7.394 -10.170 -3.162 1.00 98.12 172 CYS A N 1
ATOM 1310 C CA . CYS A 1 172 ? 7.342 -10.154 -4.622 1.00 98.12 172 CYS A CA 1
ATOM 1311 C C . CYS A 1 172 ? 8.575 -10.855 -5.214 1.00 98.12 172 CYS A C 1
ATOM 1313 O O . CYS A 1 172 ? 9.656 -10.269 -5.255 1.00 98.12 172 CYS A O 1
ATOM 1315 N N . PRO A 1 173 ? 8.461 -12.144 -5.608 1.00 98.00 173 PRO A N 1
ATOM 1316 C CA . PRO A 1 173 ? 9.599 -12.945 -6.065 1.00 98.00 173 PRO A CA 1
ATOM 1317 C C . PRO A 1 173 ? 10.290 -12.414 -7.324 1.00 98.00 173 PRO A C 1
ATOM 1319 O O . PRO A 1 173 ? 11.455 -12.744 -7.544 1.00 98.00 173 PRO A O 1
ATOM 1322 N N . GLY A 1 174 ? 9.572 -11.655 -8.153 1.00 98.00 174 GLY A N 1
ATOM 1323 C CA . GLY A 1 174 ? 10.116 -10.935 -9.294 1.00 98.00 174 GLY A CA 1
ATOM 1324 C C . GLY A 1 174 ? 10.746 -9.606 -8.882 1.00 98.00 174 GLY A C 1
ATOM 1325 O O . GLY A 1 174 ? 11.486 -9.529 -7.894 1.00 98.00 174 GLY A O 1
ATOM 1326 N N . THR A 1 175 ? 10.466 -8.565 -9.653 1.00 98.38 175 THR A N 1
ATOM 1327 C CA . THR A 1 175 ? 11.013 -7.223 -9.453 1.00 98.38 175 THR A CA 1
ATOM 1328 C C . THR A 1 175 ? 9.922 -6.266 -8.986 1.00 98.38 175 THR A C 1
ATOM 1330 O O . THR A 1 175 ? 8.861 -6.189 -9.608 1.00 98.38 175 THR A O 1
ATOM 1333 N N . PHE A 1 176 ? 10.194 -5.497 -7.927 1.00 98.19 176 PHE A N 1
ATOM 1334 C CA . PHE A 1 176 ? 9.344 -4.383 -7.506 1.00 98.19 176 PHE A CA 1
ATOM 1335 C C . PHE A 1 176 ? 10.086 -3.056 -7.621 1.00 98.19 176 PHE A C 1
ATOM 1337 O O . PHE A 1 176 ? 11.158 -2.888 -7.036 1.00 98.19 176 PHE A O 1
ATOM 1344 N N . TYR A 1 177 ? 9.489 -2.111 -8.342 1.00 97.50 177 TYR A N 1
ATOM 1345 C CA . TYR A 1 177 ? 9.984 -0.747 -8.464 1.00 97.50 177 TYR A CA 1
ATOM 1346 C C . TYR A 1 177 ? 9.077 0.259 -7.752 1.00 97.50 177 TYR A C 1
ATOM 1348 O O . TYR A 1 177 ? 7.897 0.400 -8.077 1.00 97.50 177 TYR A O 1
ATOM 1356 N N . PHE A 1 178 ? 9.652 0.975 -6.792 1.00 95.19 178 PHE A N 1
ATOM 1357 C CA . PHE A 1 178 ? 9.060 2.149 -6.167 1.00 95.19 178 PHE A CA 1
ATOM 1358 C C . PHE A 1 178 ? 9.708 3.404 -6.771 1.00 95.19 178 PHE A C 1
ATOM 1360 O O . PHE A 1 178 ? 10.790 3.805 -6.341 1.00 95.19 178 PHE A O 1
ATOM 1367 N N . GLY A 1 179 ? 9.073 3.991 -7.788 1.00 90.94 179 GLY A N 1
ATOM 1368 C CA . GLY A 1 179 ? 9.587 5.167 -8.515 1.00 90.94 179 GLY A CA 1
ATOM 1369 C C . GLY A 1 179 ? 8.899 6.463 -8.101 1.00 90.94 179 GLY A C 1
ATOM 1370 O O . GLY A 1 179 ? 7.811 6.398 -7.550 1.00 90.94 179 GLY A O 1
ATOM 1371 N N . HIS A 1 180 ? 9.458 7.638 -8.391 1.00 81.50 180 HIS A N 1
ATOM 1372 C CA . HIS A 1 180 ? 8.951 8.952 -7.952 1.00 81.50 180 HIS A CA 1
ATOM 1373 C C . HIS A 1 180 ? 9.096 9.200 -6.437 1.00 81.50 180 HIS A C 1
ATOM 1375 O O . HIS A 1 180 ? 8.832 8.327 -5.619 1.00 81.50 180 HIS A O 1
ATOM 1381 N N . ASN A 1 181 ? 9.495 10.406 -6.040 1.00 70.88 181 ASN A N 1
ATOM 1382 C CA . ASN A 1 181 ? 9.993 10.734 -4.694 1.00 70.88 181 ASN A CA 1
ATOM 1383 C C . ASN A 1 181 ? 8.948 11.110 -3.623 1.00 70.88 181 ASN A C 1
ATOM 1385 O O . ASN A 1 181 ? 9.312 11.231 -2.455 1.00 70.88 181 ASN A O 1
ATOM 1389 N N . ASP A 1 182 ? 7.680 11.309 -3.981 1.00 74.06 182 ASP A N 1
ATOM 1390 C CA . ASP A 1 182 ? 6.712 11.966 -3.085 1.00 74.06 182 ASP A CA 1
ATOM 1391 C C . ASP A 1 182 ? 5.904 10.987 -2.215 1.00 74.06 182 ASP A C 1
ATOM 1393 O O . ASP A 1 182 ? 5.111 11.404 -1.369 1.00 74.06 182 ASP A O 1
ATOM 1397 N N . HIS A 1 183 ? 6.107 9.678 -2.396 1.00 78.31 183 HIS A N 1
ATOM 1398 C CA . HIS A 1 183 ? 5.305 8.632 -1.763 1.00 78.31 183 HIS A CA 1
ATOM 1399 C C . HIS A 1 183 ? 6.180 7.498 -1.224 1.00 78.31 183 HIS A C 1
ATOM 1401 O O . HIS A 1 183 ? 7.134 7.066 -1.873 1.00 78.31 183 HIS A O 1
ATOM 1407 N N . SER A 1 184 ? 5.849 6.979 -0.043 1.00 86.31 184 SER A N 1
ATOM 1408 C CA . SER A 1 184 ? 6.625 5.941 0.643 1.00 86.31 184 SER A CA 1
ATOM 1409 C C . SER A 1 184 ? 5.904 4.593 0.671 1.00 86.31 184 SER A C 1
ATOM 1411 O O . SER A 1 184 ? 4.687 4.470 0.511 1.00 86.31 184 SER A O 1
ATOM 1413 N N . ALA A 1 185 ? 6.695 3.543 0.853 1.00 93.69 185 ALA A N 1
ATOM 1414 C CA . ALA A 1 185 ? 6.228 2.223 1.227 1.00 93.69 185 ALA A CA 1
ATOM 1415 C C . ALA A 1 185 ? 6.605 1.934 2.680 1.00 93.69 185 ALA A C 1
ATOM 1417 O O . ALA A 1 185 ? 7.690 2.315 3.128 1.00 93.69 185 ALA A O 1
ATOM 1418 N N . ARG A 1 186 ? 5.730 1.228 3.401 1.00 95.50 186 ARG A N 1
ATOM 1419 C CA . ARG A 1 186 ? 5.952 0.866 4.805 1.00 95.50 186 ARG A CA 1
ATOM 1420 C C . ARG A 1 186 ? 5.522 -0.566 5.081 1.00 95.50 186 ARG A C 1
ATOM 1422 O O . ARG A 1 186 ? 4.357 -0.904 4.872 1.00 95.50 186 ARG A O 1
ATOM 1429 N N . ALA A 1 187 ? 6.453 -1.397 5.550 1.00 97.38 187 ALA A N 1
ATOM 1430 C CA . ALA A 1 187 ? 6.184 -2.788 5.924 1.00 97.38 187 ALA A CA 1
ATOM 1431 C C . ALA A 1 187 ? 7.173 -3.332 6.964 1.00 97.38 187 ALA A C 1
ATOM 1433 O O . ALA A 1 187 ? 8.326 -2.906 7.030 1.00 97.38 187 ALA A O 1
ATOM 1434 N N . ALA A 1 188 ? 6.768 -4.329 7.753 1.00 97.31 188 ALA A N 1
ATOM 1435 C CA . ALA A 1 188 ? 7.671 -4.989 8.701 1.00 97.31 188 ALA A CA 1
ATOM 1436 C C . ALA A 1 188 ? 8.752 -5.813 7.991 1.00 97.31 188 ALA A C 1
ATOM 1438 O O . ALA A 1 188 ? 9.878 -5.907 8.486 1.00 97.31 188 ALA A O 1
ATOM 1439 N N . SER A 1 189 ? 8.450 -6.360 6.811 1.00 98.12 189 SER A N 1
ATOM 1440 C CA . SER A 1 189 ? 9.461 -6.944 5.932 1.00 98.12 189 SER A CA 1
ATOM 1441 C C . SER A 1 189 ? 9.195 -6.697 4.451 1.00 98.12 189 SER A C 1
ATOM 1443 O O . SER A 1 189 ? 8.062 -6.483 4.020 1.00 98.12 189 SER A O 1
ATOM 1445 N N . TYR A 1 190 ? 10.264 -6.772 3.671 1.00 98.31 190 TYR A N 1
ATOM 1446 C CA . TYR A 1 190 ? 10.221 -6.949 2.232 1.00 98.31 190 TYR A CA 1
ATOM 1447 C C . TYR A 1 190 ? 11.057 -8.180 1.868 1.00 98.31 190 TYR A C 1
ATOM 1449 O O . TYR A 1 190 ? 12.233 -8.255 2.230 1.00 98.31 190 TYR A O 1
ATOM 1457 N N . ASP A 1 191 ? 10.467 -9.127 1.142 1.00 98.44 191 ASP A N 1
ATOM 1458 C CA . ASP A 1 191 ? 11.120 -10.364 0.713 1.00 98.44 191 ASP A CA 1
ATOM 1459 C C . ASP A 1 191 ? 10.898 -10.562 -0.808 1.00 98.44 191 ASP A C 1
ATOM 1461 O O . ASP A 1 191 ? 9.758 -10.624 -1.274 1.00 98.44 191 ASP A O 1
ATOM 1465 N N . GLY A 1 192 ? 11.947 -10.668 -1.632 1.00 95.81 192 GLY A N 1
ATOM 1466 C CA . GLY A 1 192 ? 11.741 -10.670 -3.089 1.00 95.81 192 GLY A CA 1
ATOM 1467 C C . GLY A 1 192 ? 12.944 -10.983 -3.973 1.00 95.81 192 GLY A C 1
ATOM 1468 O O . GLY A 1 192 ? 13.999 -11.405 -3.505 1.00 95.81 192 GLY A O 1
ATOM 1469 N N . GLY A 1 193 ? 12.767 -10.807 -5.283 1.00 97.38 193 GLY A N 1
ATOM 1470 C CA . GLY A 1 193 ? 13.837 -10.965 -6.266 1.00 97.38 193 GLY A CA 1
ATOM 1471 C C . GLY A 1 193 ? 14.695 -9.709 -6.349 1.00 97.38 193 GLY A C 1
ATOM 1472 O O . GLY A 1 193 ? 15.802 -9.672 -5.813 1.00 97.38 193 GLY A O 1
ATOM 1473 N N . VAL A 1 194 ? 14.171 -8.687 -7.021 1.00 98.12 194 VAL A N 1
ATOM 1474 C CA . VAL A 1 194 ? 14.818 -7.379 -7.176 1.00 98.12 194 VAL A CA 1
ATOM 1475 C C . VAL A 1 194 ? 13.945 -6.306 -6.536 1.00 98.12 194 VAL A C 1
ATOM 1477 O O . VAL A 1 194 ? 12.733 -6.274 -6.748 1.00 98.12 194 VAL A O 1
ATOM 1480 N N . LEU A 1 195 ? 14.561 -5.422 -5.760 1.00 97.75 195 LEU A N 1
ATOM 1481 C CA . LEU A 1 195 ? 13.916 -4.236 -5.204 1.00 97.75 195 LEU A CA 1
ATOM 1482 C C . LEU A 1 195 ? 14.617 -2.983 -5.733 1.00 97.75 195 LEU A C 1
ATOM 1484 O O . LEU A 1 195 ? 15.822 -2.826 -5.553 1.00 97.75 195 LEU A O 1
ATOM 1488 N N . VAL A 1 196 ? 13.867 -2.095 -6.377 1.00 97.00 196 VAL A N 1
ATOM 1489 C CA . VAL A 1 196 ? 14.351 -0.786 -6.830 1.00 97.00 196 VAL A CA 1
ATOM 1490 C C . VAL A 1 196 ? 13.619 0.277 -6.022 1.00 97.00 196 VAL A C 1
ATOM 1492 O O . VAL A 1 196 ? 12.410 0.446 -6.178 1.00 97.00 196 VAL A O 1
ATOM 1495 N N . ASP A 1 197 ? 14.332 0.950 -5.121 1.00 94.44 197 ASP A N 1
ATOM 1496 C CA . ASP A 1 197 ? 13.749 1.896 -4.166 1.00 94.44 197 ASP A CA 1
ATOM 1497 C C . ASP A 1 197 ? 14.645 3.106 -3.851 1.00 94.44 197 ASP A C 1
ATOM 1499 O O . ASP A 1 197 ? 14.605 3.654 -2.754 1.00 94.44 197 ASP A O 1
ATOM 1503 N N . PHE A 1 198 ? 15.444 3.542 -4.825 1.00 89.06 198 PHE A N 1
ATOM 1504 C CA . PHE A 1 198 ? 16.396 4.649 -4.671 1.00 89.06 198 PHE A CA 1
ATOM 1505 C C . PHE A 1 198 ? 15.764 6.048 -4.614 1.00 89.06 198 PHE A C 1
ATOM 1507 O O . PHE A 1 198 ? 16.400 6.993 -4.151 1.00 89.06 198 PHE A O 1
ATOM 1514 N N . GLU A 1 199 ? 14.530 6.205 -5.098 1.00 84.31 199 GLU A N 1
ATOM 1515 C CA . GLU A 1 199 ? 13.896 7.524 -5.222 1.00 84.31 199 GLU A CA 1
ATOM 1516 C C . GLU A 1 199 ? 13.196 7.991 -3.938 1.00 84.31 199 GLU A C 1
ATOM 1518 O O . GLU A 1 199 ? 12.724 9.125 -3.883 1.00 84.31 199 GLU A O 1
ATOM 1523 N N . ARG A 1 200 ? 13.091 7.130 -2.913 1.00 79.31 200 ARG A N 1
ATOM 1524 C CA . ARG A 1 200 ? 12.113 7.281 -1.822 1.00 79.31 200 ARG A CA 1
ATOM 1525 C C . ARG A 1 200 ? 12.659 6.925 -0.444 1.00 79.31 200 ARG A C 1
ATOM 1527 O O . ARG A 1 200 ? 13.514 6.058 -0.290 1.00 79.31 200 ARG A O 1
ATOM 1534 N N . GLY A 1 201 ? 12.047 7.509 0.584 1.00 83.50 201 GLY A N 1
ATOM 1535 C CA . GLY A 1 201 ? 12.207 7.099 1.982 1.00 83.50 201 GLY A CA 1
ATOM 1536 C C . GLY A 1 201 ? 11.343 5.887 2.347 1.00 83.50 201 GLY A C 1
ATOM 1537 O O . GLY A 1 201 ? 10.514 5.987 3.245 1.00 83.50 201 GLY A O 1
ATOM 1538 N N . ASN A 1 202 ? 11.481 4.761 1.637 1.00 90.94 202 ASN A N 1
ATOM 1539 C CA . ASN A 1 202 ? 10.744 3.540 1.982 1.00 90.94 202 ASN A CA 1
ATOM 1540 C C . ASN A 1 202 ? 11.234 2.965 3.320 1.00 90.94 202 ASN A C 1
ATOM 1542 O O . ASN A 1 202 ? 12.439 2.831 3.549 1.00 90.94 202 ASN A O 1
ATOM 1546 N N . VAL A 1 203 ? 10.299 2.572 4.187 1.00 93.38 203 VAL A N 1
ATOM 1547 C CA . VAL A 1 203 ? 10.592 2.069 5.533 1.00 93.38 203 VAL A CA 1
ATOM 1548 C C . VAL A 1 203 ? 10.226 0.593 5.631 1.00 93.38 203 VAL A C 1
ATOM 1550 O O . VAL A 1 203 ? 9.062 0.210 5.763 1.00 93.38 203 VAL A O 1
ATOM 1553 N N . PHE A 1 204 ? 11.254 -0.251 5.603 1.00 95.00 204 PHE A N 1
ATOM 1554 C CA . PHE A 1 204 ? 11.126 -1.691 5.793 1.00 95.00 204 PHE A CA 1
ATOM 1555 C C . PHE A 1 204 ? 11.872 -2.134 7.049 1.00 95.00 204 PHE A C 1
ATOM 1557 O O . PHE A 1 204 ? 13.058 -1.841 7.195 1.00 95.00 204 PHE A O 1
ATOM 1564 N N . GLY A 1 205 ? 11.207 -2.883 7.934 1.00 94.88 205 GLY A N 1
ATOM 1565 C CA . GLY A 1 205 ? 11.850 -3.417 9.143 1.00 94.88 205 GLY A CA 1
ATOM 1566 C C . GLY A 1 205 ? 12.970 -4.420 8.832 1.00 94.88 205 GLY A C 1
ATOM 1567 O O . GLY A 1 205 ? 14.025 -4.412 9.467 1.00 94.88 205 GLY A O 1
ATOM 1568 N N . ARG A 1 206 ? 12.769 -5.264 7.813 1.00 97.00 206 ARG A N 1
ATOM 1569 C CA . ARG A 1 206 ? 13.773 -6.185 7.258 1.00 97.00 206 ARG A CA 1
ATOM 1570 C C . ARG A 1 206 ? 13.657 -6.232 5.739 1.00 97.00 206 ARG A C 1
ATOM 1572 O O . ARG A 1 206 ? 12.548 -6.273 5.224 1.00 97.00 206 ARG A O 1
ATOM 1579 N N . VAL A 1 207 ? 14.783 -6.315 5.034 1.00 97.75 207 VAL A N 1
ATOM 1580 C CA . VAL A 1 207 ? 14.818 -6.524 3.579 1.00 97.75 207 VAL A CA 1
ATOM 1581 C C . VAL A 1 207 ? 15.641 -7.772 3.262 1.00 97.75 207 VAL A C 1
ATOM 1583 O O . VAL A 1 207 ? 16.802 -7.846 3.663 1.00 97.75 207 VAL A O 1
ATOM 1586 N N . ASP A 1 208 ? 15.043 -8.735 2.560 1.00 98.31 208 ASP A N 1
ATOM 1587 C CA . ASP A 1 208 ? 15.692 -9.952 2.054 1.00 98.31 208 ASP A CA 1
ATOM 1588 C C . ASP A 1 208 ? 15.430 -10.088 0.547 1.00 98.31 208 ASP A C 1
ATOM 1590 O O . ASP A 1 208 ? 14.348 -10.478 0.103 1.00 98.31 208 ASP A O 1
ATOM 1594 N N . VAL A 1 209 ? 16.409 -9.687 -0.260 1.00 98.19 209 VAL A N 1
ATOM 1595 C CA . VAL A 1 209 ? 16.303 -9.671 -1.723 1.00 98.19 209 VAL A CA 1
ATOM 1596 C C . VAL A 1 209 ? 17.582 -10.176 -2.362 1.00 98.19 209 VAL A C 1
ATOM 1598 O O . VAL A 1 209 ? 18.667 -10.060 -1.789 1.00 98.19 209 VAL A O 1
ATOM 1601 N N . ARG A 1 210 ? 17.472 -10.700 -3.585 1.00 97.88 210 ARG A N 1
ATOM 1602 C CA . ARG A 1 210 ? 18.652 -11.074 -4.377 1.00 97.88 210 ARG A CA 1
ATOM 1603 C C . ARG A 1 210 ? 19.457 -9.839 -4.782 1.00 97.88 210 ARG A C 1
ATOM 1605 O O . ARG A 1 210 ? 20.682 -9.903 -4.810 1.00 97.88 210 ARG A O 1
ATOM 1612 N N . GLU A 1 211 ? 18.773 -8.749 -5.117 1.00 97.88 211 GLU A N 1
ATOM 1613 C CA . GLU A 1 211 ? 19.381 -7.493 -5.557 1.00 97.88 211 GLU A CA 1
ATOM 1614 C C . GLU A 1 211 ? 18.538 -6.299 -5.098 1.00 97.88 211 GLU A C 1
ATOM 1616 O O . GLU A 1 211 ? 17.306 -6.350 -5.140 1.00 97.88 211 GLU A O 1
ATOM 1621 N N . ARG A 1 212 ? 19.203 -5.227 -4.655 1.00 96.75 212 ARG A N 1
ATOM 1622 C CA . ARG A 1 212 ? 18.559 -3.975 -4.251 1.00 96.75 212 ARG A CA 1
ATOM 1623 C C . ARG A 1 212 ? 19.274 -2.784 -4.879 1.00 96.75 212 ARG A C 1
ATOM 1625 O O . ARG A 1 212 ? 20.487 -2.670 -4.721 1.00 96.75 212 ARG A O 1
ATOM 1632 N N . VAL A 1 213 ? 18.530 -1.897 -5.531 1.00 96.12 213 VAL A N 1
ATOM 1633 C CA . VAL A 1 213 ? 19.037 -0.627 -6.068 1.00 96.12 213 VAL A CA 1
ATOM 1634 C C . VAL A 1 213 ? 18.515 0.514 -5.200 1.00 96.12 213 VAL A C 1
ATOM 1636 O O . VAL A 1 213 ? 17.344 0.881 -5.290 1.00 96.12 213 VAL A O 1
ATOM 1639 N N . THR A 1 214 ? 19.398 1.049 -4.356 1.00 93.75 214 THR A N 1
ATOM 1640 C CA . THR A 1 214 ? 19.118 2.161 -3.427 1.00 93.75 214 THR A CA 1
ATOM 1641 C C . THR A 1 214 ? 19.868 3.442 -3.769 1.00 93.75 214 THR A C 1
ATOM 1643 O O . THR A 1 214 ? 19.536 4.501 -3.248 1.00 93.75 214 THR A O 1
ATOM 1646 N N . ASP A 1 215 ? 20.905 3.349 -4.599 1.00 92.00 215 ASP A N 1
ATOM 1647 C CA . ASP A 1 215 ? 21.693 4.506 -5.010 1.00 92.00 215 ASP A CA 1
ATOM 1648 C C . ASP A 1 215 ? 20.970 5.257 -6.125 1.00 92.00 215 ASP A C 1
ATOM 1650 O O . ASP A 1 215 ? 20.315 4.647 -6.970 1.00 92.00 215 ASP A O 1
ATOM 1654 N N . TRP A 1 216 ? 21.118 6.583 -6.142 1.00 91.94 216 TRP A N 1
ATOM 1655 C CA . TRP A 1 216 ? 20.525 7.464 -7.149 1.00 91.94 216 TRP A CA 1
ATOM 1656 C C . TRP A 1 216 ? 21.204 7.299 -8.524 1.00 91.94 216 TRP A C 1
ATOM 1658 O O . TRP A 1 216 ? 21.946 8.169 -8.983 1.00 91.94 216 TRP A O 1
ATOM 1668 N N . ASP A 1 217 ? 20.977 6.146 -9.159 1.00 93.69 217 ASP A N 1
ATOM 1669 C CA . ASP A 1 217 ? 21.541 5.709 -10.439 1.00 93.69 217 ASP A CA 1
ATOM 1670 C C . ASP A 1 217 ? 20.429 5.155 -11.345 1.00 93.69 217 ASP A C 1
ATOM 1672 O O . ASP A 1 217 ? 20.085 3.969 -11.325 1.00 93.69 217 ASP A O 1
ATOM 1676 N N . PHE A 1 218 ? 19.880 6.043 -12.175 1.00 94.12 218 PHE A N 1
ATOM 1677 C CA . PHE A 1 218 ? 18.826 5.713 -13.135 1.00 94.12 218 PHE A CA 1
ATOM 1678 C C . PHE A 1 218 ? 19.255 4.651 -14.149 1.00 94.12 218 PHE A C 1
ATOM 1680 O O . PHE A 1 218 ? 18.440 3.814 -14.522 1.00 94.12 218 PHE A O 1
ATOM 1687 N N . ALA A 1 219 ? 20.523 4.629 -14.566 1.00 95.19 219 ALA A N 1
ATOM 1688 C CA . ALA A 1 219 ? 20.994 3.646 -15.5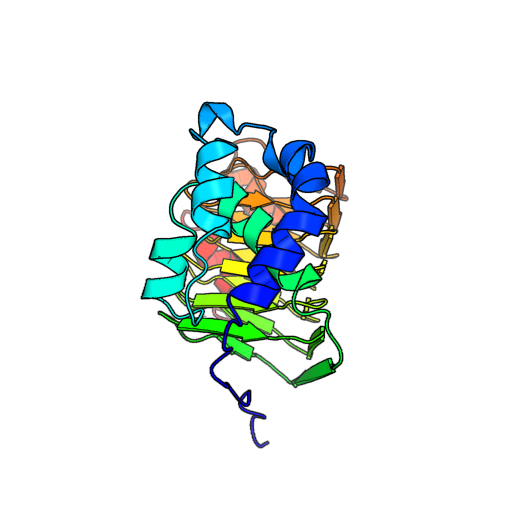37 1.00 95.19 219 ALA A CA 1
ATOM 1689 C C . ALA A 1 219 ? 21.088 2.250 -14.902 1.00 95.19 219 ALA A C 1
ATOM 1691 O O . ALA A 1 219 ? 20.738 1.250 -15.529 1.00 95.19 219 ALA A O 1
ATOM 1692 N N . ALA A 1 220 ? 21.533 2.156 -13.644 1.00 95.25 220 ALA A N 1
ATOM 1693 C CA . ALA A 1 220 ? 21.494 0.898 -12.898 1.00 95.25 220 ALA A CA 1
ATOM 1694 C C . ALA A 1 220 ? 20.059 0.413 -12.678 1.00 95.25 220 ALA A C 1
ATOM 1696 O O . ALA A 1 220 ? 19.783 -0.762 -12.932 1.00 95.25 220 ALA A O 1
ATOM 1697 N N . ALA A 1 221 ? 19.153 1.312 -12.283 1.00 96.31 221 ALA A N 1
ATOM 1698 C CA . ALA A 1 221 ? 17.733 1.007 -12.159 1.00 96.31 221 ALA A CA 1
ATOM 1699 C C . ALA A 1 221 ? 17.149 0.498 -13.490 1.00 96.31 221 ALA A C 1
ATOM 1701 O O . ALA A 1 221 ? 16.575 -0.587 -13.530 1.00 96.31 221 ALA A O 1
ATOM 1702 N N . ALA A 1 222 ? 17.378 1.205 -14.599 1.00 96.88 222 ALA A N 1
ATOM 1703 C CA . ALA A 1 222 ? 16.921 0.796 -15.925 1.00 96.88 222 ALA A CA 1
ATOM 1704 C C . ALA A 1 222 ? 17.381 -0.623 -16.288 1.00 96.88 222 ALA A C 1
ATOM 1706 O O . ALA A 1 222 ? 16.564 -1.466 -16.668 1.00 96.88 222 ALA A O 1
ATOM 1707 N N . ARG A 1 223 ? 18.669 -0.935 -16.086 1.00 96.69 223 ARG A N 1
ATOM 1708 C CA . ARG A 1 223 ? 19.226 -2.263 -16.387 1.00 96.69 223 ARG A CA 1
ATOM 1709 C C . ARG A 1 223 ? 18.546 -3.382 -15.605 1.00 96.69 223 ARG A C 1
ATOM 1711 O O . ARG A 1 223 ? 18.209 -4.405 -16.201 1.00 96.69 223 ARG A O 1
ATOM 1718 N N . VAL A 1 224 ? 18.319 -3.207 -14.300 1.00 97.00 224 VAL A N 1
ATOM 1719 C CA . VAL A 1 224 ? 17.672 -4.252 -13.480 1.00 97.00 224 VAL A CA 1
ATOM 1720 C C . VAL A 1 224 ? 16.175 -4.385 -13.773 1.00 97.00 224 VAL A C 1
ATOM 1722 O O . VAL A 1 224 ? 15.617 -5.475 -13.643 1.00 97.00 224 VAL A O 1
ATOM 1725 N N . LEU A 1 225 ? 15.537 -3.308 -14.245 1.00 96.88 225 LEU A N 1
ATOM 1726 C CA . LEU A 1 225 ? 14.168 -3.316 -14.775 1.00 96.88 225 LEU A CA 1
ATOM 1727 C C . LEU A 1 225 ? 14.099 -3.909 -16.197 1.00 96.88 225 LEU A C 1
ATOM 1729 O O . LEU A 1 225 ? 13.013 -4.191 -16.718 1.00 96.88 225 LEU A O 1
ATOM 1733 N N . GLY A 1 226 ? 15.253 -4.150 -16.829 1.00 96.56 226 GLY A N 1
ATOM 1734 C CA . GLY A 1 226 ? 15.378 -4.612 -18.207 1.00 96.56 226 GLY A CA 1
ATOM 1735 C C . GLY A 1 226 ? 14.840 -3.588 -19.205 1.00 96.56 226 GLY A C 1
ATOM 1736 O O . GLY A 1 226 ? 14.058 -3.963 -20.082 1.00 96.56 226 GLY A O 1
ATOM 1737 N N . LEU A 1 227 ? 15.201 -2.323 -19.002 1.00 96.75 227 LEU A N 1
ATOM 1738 C CA . LEU A 1 227 ? 14.900 -1.157 -19.832 1.00 96.75 227 LEU A CA 1
ATOM 1739 C C . LEU A 1 227 ? 16.201 -0.585 -20.435 1.00 96.75 227 LEU A C 1
ATOM 1741 O O . LEU A 1 227 ? 17.284 -0.929 -19.953 1.00 96.75 227 LEU A O 1
ATOM 1745 N N . PRO A 1 228 ? 16.126 0.268 -21.475 1.00 95.94 228 PRO A N 1
ATOM 1746 C CA . PRO A 1 228 ? 17.289 0.996 -21.989 1.00 95.94 228 PRO A CA 1
ATOM 1747 C C . PRO A 1 228 ? 17.944 1.885 -20.922 1.00 95.94 228 PRO A C 1
ATOM 1749 O O . PRO A 1 228 ? 17.249 2.551 -20.162 1.00 95.94 228 PRO A O 1
ATOM 1752 N N . ASP A 1 229 ? 19.278 1.934 -20.888 1.00 94.19 229 ASP A N 1
ATOM 1753 C CA . ASP A 1 229 ? 20.052 2.715 -19.906 1.00 94.19 229 ASP A CA 1
ATOM 1754 C C . ASP A 1 229 ? 19.761 4.230 -19.940 1.00 94.19 229 ASP A C 1
ATOM 1756 O O . ASP A 1 229 ? 20.033 4.924 -18.961 1.00 94.19 229 ASP A O 1
ATOM 1760 N N . ASP A 1 230 ? 19.249 4.742 -21.062 1.00 91.06 230 ASP A N 1
ATOM 1761 C CA . ASP A 1 230 ? 18.873 6.140 -21.286 1.00 91.06 230 ASP A CA 1
ATOM 1762 C C . ASP A 1 230 ? 17.362 6.404 -21.146 1.00 91.06 230 ASP A C 1
ATOM 1764 O O . ASP A 1 230 ? 16.897 7.487 -21.508 1.00 91.06 230 ASP A O 1
ATOM 1768 N N . GLU A 1 231 ? 16.600 5.444 -20.608 1.00 93.88 231 GLU A N 1
ATOM 1769 C CA . GLU A 1 231 ? 15.169 5.604 -20.350 1.00 93.88 231 GLU A CA 1
ATOM 1770 C C . GLU A 1 231 ? 14.908 6.755 -19.363 1.00 93.88 231 GLU A C 1
ATOM 1772 O O . GLU A 1 231 ? 15.384 6.756 -18.225 1.00 93.88 231 GLU A O 1
ATOM 1777 N N . GLY A 1 232 ? 14.140 7.744 -19.823 1.00 88.56 232 GLY A N 1
ATOM 1778 C CA . GLY A 1 232 ? 13.818 8.954 -19.068 1.00 88.56 232 GLY A CA 1
ATOM 1779 C C . GLY A 1 232 ? 12.558 8.829 -18.212 1.00 88.56 232 GLY A C 1
ATOM 1780 O O . GLY A 1 232 ? 12.407 9.594 -17.261 1.00 88.56 232 GLY A O 1
ATOM 1781 N N . ASP A 1 233 ? 11.678 7.874 -18.525 1.00 93.19 233 ASP A N 1
ATOM 1782 C CA . ASP A 1 233 ? 10.463 7.564 -17.766 1.00 93.19 233 ASP A CA 1
ATOM 1783 C C . ASP A 1 233 ? 10.473 6.092 -17.329 1.00 93.19 233 ASP A C 1
ATOM 1785 O O . ASP A 1 233 ? 9.760 5.237 -17.859 1.00 93.19 233 ASP A O 1
ATOM 1789 N N . LEU A 1 234 ? 11.313 5.780 -16.336 1.00 94.75 234 LEU A N 1
ATOM 1790 C CA . LEU A 1 234 ? 11.432 4.415 -15.817 1.00 94.75 234 LEU A CA 1
ATOM 1791 C C . LEU A 1 234 ? 10.086 3.861 -15.342 1.00 94.75 234 LEU A C 1
ATOM 1793 O O . LEU A 1 234 ? 9.794 2.688 -15.572 1.00 94.75 234 LEU A O 1
ATOM 1797 N N . LEU A 1 235 ? 9.267 4.677 -14.669 1.00 94.38 235 LEU A N 1
ATOM 1798 C CA . LEU A 1 235 ? 8.006 4.216 -14.092 1.00 94.38 235 LEU A CA 1
ATOM 1799 C C . LEU A 1 235 ? 6.978 3.940 -15.189 1.00 94.38 235 LEU A C 1
ATOM 1801 O O . LEU A 1 235 ? 6.398 2.851 -15.217 1.00 94.38 235 LEU A O 1
ATOM 1805 N N . GLY A 1 236 ? 6.769 4.881 -16.110 1.00 94.56 236 GLY A N 1
ATOM 1806 C CA . GLY A 1 236 ? 5.862 4.696 -17.238 1.00 94.56 236 GLY A CA 1
ATOM 1807 C C . GLY A 1 236 ? 6.264 3.499 -18.094 1.00 94.56 236 GLY A C 1
ATOM 1808 O O . GLY A 1 236 ? 5.453 2.591 -18.296 1.00 94.56 236 GLY A O 1
ATOM 1809 N N . THR A 1 237 ? 7.531 3.415 -18.505 1.00 95.62 237 THR A N 1
ATOM 1810 C CA . THR A 1 237 ? 8.000 2.318 -19.361 1.00 95.62 237 THR A CA 1
ATOM 1811 C C . THR A 1 237 ? 7.959 0.965 -18.643 1.00 95.62 237 THR A C 1
ATOM 1813 O O . THR A 1 237 ? 7.526 -0.031 -19.230 1.00 95.62 237 THR A O 1
ATOM 1816 N N . TYR A 1 238 ? 8.344 0.890 -17.361 1.00 96.81 238 TYR A N 1
ATOM 1817 C CA . TYR A 1 238 ? 8.299 -0.379 -16.625 1.00 96.81 238 TYR A CA 1
ATOM 1818 C C . TYR A 1 238 ? 6.865 -0.849 -16.349 1.00 96.81 238 TYR A C 1
ATOM 1820 O O . TYR A 1 238 ? 6.570 -2.035 -16.506 1.00 96.81 238 TYR A O 1
ATOM 1828 N N . THR A 1 239 ? 5.950 0.059 -15.988 1.00 96.25 239 THR A N 1
ATOM 1829 C CA . THR A 1 239 ? 4.528 -0.291 -15.805 1.00 96.25 239 THR A CA 1
ATOM 1830 C C . THR A 1 239 ? 3.904 -0.789 -17.110 1.00 96.25 239 THR A C 1
ATOM 1832 O O . THR A 1 239 ? 3.204 -1.802 -17.098 1.00 96.25 239 THR A O 1
ATOM 1835 N N . ALA A 1 240 ? 4.215 -0.150 -18.241 1.00 96.00 240 ALA A N 1
ATOM 1836 C CA . ALA A 1 240 ? 3.758 -0.568 -19.564 1.00 96.00 240 ALA A CA 1
ATOM 1837 C C . ALA A 1 240 ? 4.286 -1.970 -19.929 1.00 96.00 240 ALA A C 1
ATOM 1839 O O . ALA A 1 240 ? 3.506 -2.860 -20.280 1.00 96.00 240 ALA A O 1
ATOM 1840 N N . LYS A 1 241 ? 5.585 -2.219 -19.703 1.00 96.44 241 LYS A N 1
ATOM 1841 C CA . LYS A 1 241 ? 6.214 -3.540 -19.865 1.00 96.44 241 LYS A CA 1
ATOM 1842 C C . LYS A 1 241 ? 5.530 -4.624 -19.029 1.00 96.44 241 LYS A C 1
ATOM 1844 O O . LYS A 1 241 ? 5.221 -5.689 -19.561 1.00 96.44 241 LYS A O 1
ATOM 1849 N N . LEU A 1 242 ? 5.275 -4.372 -17.740 1.00 97.19 242 LEU A N 1
ATOM 1850 C CA . LEU A 1 242 ? 4.600 -5.335 -16.857 1.00 97.19 242 LEU A CA 1
ATOM 1851 C C . LEU A 1 242 ? 3.188 -5.681 -17.340 1.00 97.19 242 LEU A C 1
ATOM 1853 O O . LEU A 1 242 ? 2.739 -6.814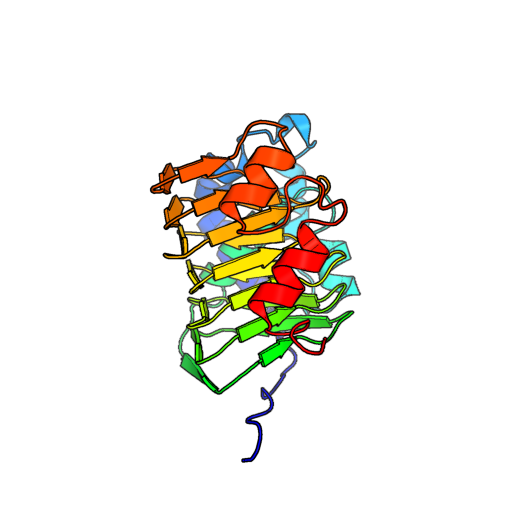 -17.182 1.00 97.19 242 LEU A O 1
ATOM 1857 N N . LEU A 1 243 ? 2.496 -4.715 -17.944 1.00 96.69 243 LEU A N 1
ATOM 1858 C CA . LEU A 1 243 ? 1.138 -4.887 -18.450 1.00 96.69 243 LEU A CA 1
ATOM 1859 C C . LEU A 1 243 ? 1.084 -5.375 -19.907 1.00 96.69 243 LEU A C 1
ATOM 1861 O O . LEU A 1 243 ? -0.019 -5.570 -20.429 1.00 96.69 243 LEU A O 1
ATOM 1865 N N . GLY A 1 244 ? 2.229 -5.603 -20.561 1.00 95.00 244 GLY A N 1
ATOM 1866 C CA . GLY A 1 244 ? 2.288 -5.973 -21.980 1.00 95.00 244 GLY A CA 1
ATOM 1867 C C . GLY A 1 244 ? 1.749 -4.878 -22.907 1.00 95.00 244 GLY A C 1
ATOM 1868 O O . GLY A 1 244 ? 1.229 -5.166 -23.982 1.00 95.00 244 GLY A O 1
ATOM 1869 N N . GLU A 1 245 ? 1.819 -3.625 -22.468 1.00 88.88 245 GLU A N 1
ATOM 1870 C CA . GLU A 1 245 ? 1.424 -2.445 -23.225 1.00 88.88 245 GLU A CA 1
ATOM 1871 C C . GLU A 1 245 ? 2.704 -1.874 -23.844 1.00 88.88 245 GLU A C 1
ATOM 1873 O O . GLU A 1 245 ? 3.540 -1.331 -23.135 1.00 88.88 245 GLU A O 1
ATOM 1878 N N . GLY A 1 246 ? 2.924 -2.066 -25.146 1.00 66.31 246 GLY A N 1
ATOM 1879 C CA . GLY A 1 246 ? 4.143 -1.571 -25.806 1.00 66.31 246 GLY A CA 1
ATOM 1880 C C . GLY A 1 246 ? 4.761 -2.487 -26.862 1.00 66.31 246 GLY A C 1
ATOM 1881 O O . GLY A 1 246 ? 5.600 -2.016 -27.618 1.00 66.31 246 GLY A O 1
ATOM 1882 N N . ASP A 1 247 ? 4.305 -3.738 -26.992 1.00 51.53 247 ASP A N 1
ATOM 1883 C CA . ASP A 1 247 ? 4.764 -4.679 -28.035 1.00 51.53 247 ASP A CA 1
ATOM 1884 C C . ASP A 1 247 ? 3.954 -4.586 -29.357 1.00 51.53 247 ASP A C 1
ATOM 1886 O O . ASP A 1 247 ? 3.828 -5.562 -30.097 1.00 51.53 247 ASP A O 1
ATOM 1890 N N . GLU A 1 248 ? 3.421 -3.406 -29.699 1.00 41.19 248 GLU A N 1
ATOM 1891 C CA . GLU A 1 248 ? 3.038 -3.082 -31.085 1.00 41.19 248 GLU A CA 1
ATOM 1892 C C . GLU A 1 248 ? 4.018 -2.054 -31.671 1.00 41.19 248 GLU A C 1
ATOM 1894 O O . GLU A 1 248 ? 3.746 -0.852 -31.702 1.00 41.19 248 GLU A O 1
ATOM 1899 N N . ALA A 1 249 ? 5.160 -2.554 -32.152 1.00 36.16 249 ALA A N 1
ATOM 1900 C CA . ALA A 1 249 ? 5.995 -1.919 -33.174 1.00 36.16 249 ALA A CA 1
ATOM 1901 C C . ALA A 1 249 ? 6.735 -2.982 -34.004 1.00 36.16 249 ALA A C 1
ATOM 1903 O O . ALA A 1 249 ? 7.445 -3.821 -33.406 1.00 36.16 249 ALA A O 1
#

Foldseek 3Di:
DDFPPPPFDFDFDDLVLLLVLCVVCVVVLVVPCLLPPCCVVQVHDSVLLVVLSNDQDRTDWLVRVCVRQPGDCSSVQSSLSSVLSSQPAPEEDEGEEEAEQDANTAGAASHEYEYNYEYEYEANAEYHYSAEYAYAAEDEYAPHEYEYEYCEYEYQEYAHCYEYEHAAEYEHAAEYEHDHEPYEYTHQEYAYEEYEDQRYPYHYVYYHYPYYHNHPQQLVVCVSLVHHSPDPCSRNVSSCVSVVNPPPD

Radius of gyration: 17.6 Å; chains: 1; bounding box: 42×31×56 Å

pLDDT: mean 91.87, std 11.29, range [31.91, 98.81]

Organism: NCBI:txid2758039